Protein AF-A0A9D0VBM2-F1 (afdb_monomer)

Mean predicted aligned error: 10.88 Å

Foldseek 3Di:
DDDPVVVVVVPDCVVVDDDDVFWDKAFQDWDCDPVRDIDTDIDTDRLQQFFWKQKDKDWPADKFWDKQFHTDPHSTDGHHFFKMKIKIWGFDFAQAKIWMKIFMPGSGPPDPDTLDIAEQPLQKFKDQDPDDPTGDDPPPGGRFHFDPDDLVVVPDPCSVVVVVCVVPYTITIDHGDGTMMIMHMWGQHSVGHID

Nearest PDB structures (foldseek):
  1ajk-assembly2_B  TM=1.583E-01  e=3.607E+00  Paenibacillus macerans
  7vxd-assembly1_B  TM=1.407E-01  e=6.953E+00  Severe acute respiratory syndrome coronavirus 2

Structure (mmCIF, N/CA/C/O backbone):
data_AF-A0A9D0VBM2-F1
#
_entry.id   AF-A0A9D0VBM2-F1
#
loop_
_atom_site.group_PDB
_atom_site.id
_atom_site.type_symbol
_atom_site.label_atom_id
_atom_site.label_alt_id
_atom_site.label_comp_id
_atom_site.label_asym_id
_atom_site.label_entity_id
_atom_site.label_seq_id
_atom_site.pdbx_PDB_ins_code
_atom_site.Cartn_x
_atom_site.Cartn_y
_atom_site.Cartn_z
_atom_site.occupancy
_atom_site.B_iso_or_equiv
_atom_site.auth_seq_id
_atom_site.auth_comp_id
_atom_site.auth_asym_id
_atom_site.auth_atom_id
_atom_site.pdbx_PDB_model_num
ATOM 1 N N . MET A 1 1 ? -16.289 45.483 43.499 1.00 46.78 1 MET A N 1
ATOM 2 C CA . MET A 1 1 ? -15.081 45.045 42.776 1.00 46.78 1 MET A CA 1
ATOM 3 C C . MET A 1 1 ? -15.241 43.557 42.561 1.00 46.78 1 MET A C 1
ATOM 5 O O . MET A 1 1 ? -15.240 42.833 43.546 1.00 46.78 1 MET A O 1
ATOM 9 N N . ALA A 1 2 ? -15.568 43.154 41.333 1.00 48.12 2 ALA A N 1
ATOM 10 C CA . ALA A 1 2 ? -15.698 41.746 40.974 1.00 48.12 2 ALA A CA 1
ATOM 11 C C . ALA A 1 2 ? -14.311 41.093 41.048 1.00 48.12 2 ALA A C 1
ATOM 13 O O . ALA A 1 2 ? -13.321 41.713 40.663 1.00 48.12 2 ALA A O 1
ATOM 14 N N . ASP A 1 3 ? -14.252 39.904 41.635 1.00 48.84 3 ASP A N 1
ATOM 15 C CA . ASP A 1 3 ? -13.030 39.138 41.852 1.00 48.84 3 ASP A CA 1
ATOM 16 C C . ASP A 1 3 ? -12.525 38.607 40.500 1.00 48.84 3 ASP A C 1
ATOM 18 O O . ASP A 1 3 ? -13.130 37.707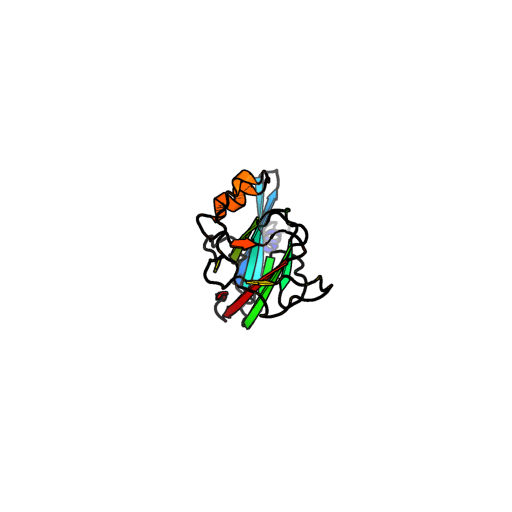 39.922 1.00 48.84 3 ASP A O 1
ATOM 22 N N . GLU A 1 4 ? -11.414 39.152 39.988 1.00 53.16 4 GLU A N 1
ATOM 23 C CA . GLU A 1 4 ? -10.741 38.713 38.746 1.00 53.16 4 GLU A CA 1
ATOM 24 C C . GLU A 1 4 ? -10.406 37.204 38.741 1.00 53.16 4 GLU A C 1
ATOM 26 O O . GLU A 1 4 ? -10.103 36.619 37.699 1.00 53.16 4 GLU A O 1
ATOM 31 N N . ARG A 1 5 ? -10.482 36.529 39.898 1.00 53.00 5 ARG A N 1
ATOM 32 C CA . ARG A 1 5 ? -10.330 35.073 40.010 1.00 53.00 5 ARG A CA 1
ATOM 33 C C . ARG A 1 5 ? -11.543 34.277 39.523 1.00 53.00 5 ARG A C 1
ATOM 35 O O . ARG A 1 5 ? -11.365 33.108 39.171 1.00 53.00 5 ARG A O 1
ATOM 42 N N . GLU A 1 6 ? -12.748 34.850 39.479 1.00 49.94 6 GLU A N 1
ATOM 43 C CA . GLU A 1 6 ? -13.932 34.147 38.958 1.00 49.94 6 GLU A CA 1
ATOM 44 C C . GLU A 1 6 ? -13.909 34.016 37.429 1.00 49.94 6 GLU A C 1
ATOM 46 O O . GLU A 1 6 ? -14.270 32.957 36.907 1.00 49.94 6 GLU A O 1
ATOM 51 N N . ASP A 1 7 ? -13.356 34.999 36.717 1.00 49.66 7 ASP A N 1
ATOM 52 C CA . ASP A 1 7 ? -13.221 34.952 35.254 1.00 49.66 7 ASP A CA 1
ATOM 53 C C . ASP A 1 7 ? -12.220 33.875 34.784 1.00 49.66 7 ASP A C 1
ATOM 55 O O . ASP A 1 7 ? -12.371 33.291 33.708 1.00 49.66 7 ASP A O 1
ATOM 59 N N . LEU A 1 8 ? -11.244 33.503 35.621 1.00 48.12 8 LEU A N 1
ATOM 60 C CA . LEU A 1 8 ? -10.296 32.412 35.339 1.00 48.12 8 LEU A CA 1
ATOM 61 C C . LEU A 1 8 ? -10.862 31.014 35.637 1.00 48.12 8 LEU A C 1
ATOM 63 O O . LEU A 1 8 ? -10.356 30.007 35.129 1.00 48.12 8 LEU A O 1
ATOM 67 N N . ARG A 1 9 ? -11.946 30.918 36.415 1.00 46.09 9 ARG A N 1
ATOM 68 C CA . ARG A 1 9 ? -12.638 29.644 36.691 1.00 46.09 9 ARG A CA 1
ATOM 69 C C . ARG A 1 9 ? -13.342 29.099 35.448 1.00 46.09 9 ARG A C 1
ATOM 71 O O . ARG A 1 9 ? -13.488 27.883 35.285 1.00 46.09 9 ARG A O 1
ATOM 78 N N . LEU A 1 10 ? -13.676 30.007 34.532 1.00 45.69 10 LEU A N 1
ATOM 79 C CA . LEU A 1 10 ? -14.215 29.774 33.202 1.00 45.69 10 LEU A CA 1
ATOM 80 C C . LEU A 1 10 ? -13.182 29.213 32.211 1.00 45.69 10 LEU A C 1
ATOM 82 O O . LEU A 1 10 ? -13.488 29.204 31.028 1.00 45.69 10 LEU A O 1
ATOM 86 N N . ASN A 1 11 ? -12.028 28.684 32.642 1.00 42.53 11 ASN A N 1
ATOM 87 C CA . ASN A 1 11 ? -11.085 27.911 31.811 1.00 42.53 11 ASN A CA 1
ATOM 88 C C . ASN A 1 11 ? -10.510 26.671 32.514 1.00 42.53 11 ASN A C 1
ATOM 90 O O . ASN A 1 11 ? -9.419 26.200 32.205 1.00 42.53 11 ASN A O 1
ATOM 94 N N . THR A 1 12 ? -11.257 26.082 33.446 1.00 45.38 12 THR A N 1
ATOM 95 C CA . THR A 1 12 ? -10.865 24.795 34.026 1.00 45.38 12 THR A CA 1
ATOM 96 C C . THR A 1 12 ? -11.105 23.660 33.020 1.00 45.38 12 THR A C 1
ATOM 98 O O . THR A 1 12 ? -12.239 23.358 32.648 1.00 45.38 12 THR A O 1
ATOM 101 N N . LEU A 1 13 ? -10.019 23.014 32.572 1.00 49.69 13 LEU A N 1
ATOM 102 C CA . LEU A 1 13 ? -10.007 21.900 31.601 1.00 49.69 13 LEU A CA 1
ATOM 103 C C . LEU A 1 13 ? -10.897 20.709 32.005 1.00 49.69 13 LEU A C 1
ATOM 105 O O . LEU A 1 13 ? -11.303 19.923 31.152 1.00 49.69 13 LEU A O 1
ATOM 109 N N . HIS A 1 14 ? -11.264 20.605 33.285 1.00 49.53 14 HIS A N 1
ATOM 110 C CA . HIS A 1 14 ? -12.136 19.556 33.821 1.00 49.53 14 HIS A CA 1
ATOM 111 C C . HIS A 1 14 ? -13.505 19.448 33.132 1.00 49.53 14 HIS A C 1
ATOM 113 O O . HIS A 1 14 ? -14.055 18.352 33.045 1.00 49.53 14 HIS A O 1
ATOM 119 N N . ARG A 1 15 ? -14.056 20.550 32.605 1.00 49.56 15 ARG A N 1
ATOM 120 C CA . ARG A 1 15 ? -15.364 20.552 31.917 1.00 49.56 15 ARG A CA 1
ATOM 121 C C . ARG A 1 15 ? -15.336 19.961 30.503 1.00 49.56 15 ARG A C 1
ATOM 123 O O . ARG A 1 15 ? -16.391 19.720 29.928 1.00 49.56 15 ARG A O 1
ATOM 130 N N . PHE A 1 16 ? -14.147 19.734 29.944 1.00 49.97 16 PHE A N 1
ATOM 131 C CA . PHE A 1 16 ? -13.969 19.083 28.644 1.00 49.97 16 PHE A CA 1
ATOM 132 C C . PHE A 1 16 ? -13.559 17.611 28.783 1.00 49.97 16 PHE A C 1
ATOM 134 O O . PHE A 1 16 ? -13.031 17.026 27.840 1.00 49.97 16 PHE A O 1
ATOM 141 N N . SER A 1 17 ? -13.826 16.986 29.935 1.00 45.44 17 SER A N 1
ATOM 142 C CA . SER A 1 17 ? -13.699 15.537 30.071 1.00 45.44 17 SER A CA 1
ATOM 143 C C . SER A 1 17 ? -14.872 14.844 29.373 1.00 45.44 17 SER A C 1
ATOM 145 O O . SER A 1 17 ? -15.976 14.753 29.913 1.00 45.44 17 SER A O 1
ATOM 147 N N . LYS A 1 18 ? -14.650 14.363 28.147 1.00 52.19 18 LYS A N 1
ATOM 148 C CA . LYS A 1 18 ? -15.553 13.413 27.491 1.00 52.19 18 LYS A CA 1
ATOM 149 C C . LYS A 1 18 ? -15.070 12.002 27.808 1.00 52.19 18 LYS A C 1
ATOM 151 O O . LYS A 1 18 ? -14.075 11.545 27.261 1.00 52.19 18 LYS A O 1
ATOM 156 N N . HIS A 1 19 ? -15.789 11.314 28.689 1.00 45.41 19 HIS A N 1
ATOM 157 C CA . HIS A 1 19 ? -15.592 9.889 28.925 1.00 45.41 19 HIS A CA 1
ATOM 158 C C . HIS A 1 19 ? -16.387 9.102 27.885 1.00 45.41 19 HIS A C 1
ATOM 160 O O . HIS A 1 19 ? -17.612 9.039 27.949 1.00 45.41 19 HIS A O 1
ATOM 166 N N . ALA A 1 20 ? -15.694 8.496 26.930 1.00 52.59 20 ALA A N 1
ATOM 167 C CA . ALA A 1 20 ? -16.280 7.511 26.038 1.00 52.59 20 ALA A CA 1
ATOM 168 C C . ALA A 1 20 ? -15.520 6.200 26.224 1.00 52.59 20 ALA A C 1
ATOM 170 O O . ALA A 1 20 ? -14.333 6.130 25.931 1.00 52.59 20 ALA A O 1
ATOM 171 N N . GLN A 1 21 ? -16.201 5.158 26.711 1.00 55.62 21 GLN A N 1
ATOM 172 C CA . GLN A 1 21 ? -15.587 3.850 26.997 1.00 55.62 21 GLN A CA 1
ATOM 173 C C . GLN A 1 21 ? -14.959 3.181 25.762 1.00 55.62 21 GLN A C 1
ATOM 175 O O . GLN A 1 21 ? -14.194 2.235 25.906 1.00 55.62 21 GLN A O 1
ATOM 180 N N . ARG A 1 22 ? -15.304 3.653 24.557 1.00 66.19 22 ARG A N 1
ATOM 181 C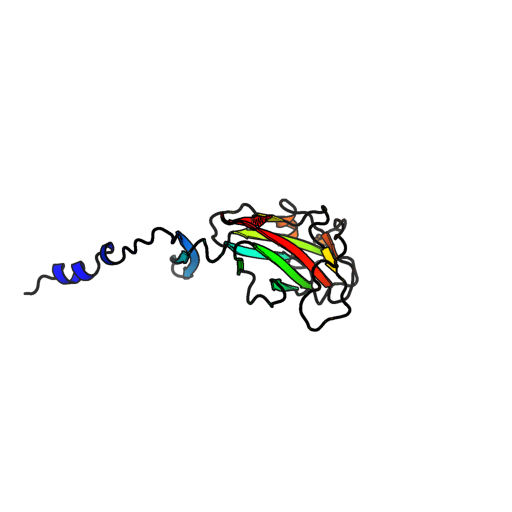 CA . ARG A 1 22 ? -14.899 3.059 23.280 1.00 66.19 22 ARG A CA 1
ATOM 182 C C . ARG A 1 22 ? -14.107 3.993 22.373 1.00 66.19 22 ARG A C 1
ATOM 184 O O . ARG A 1 22 ? -13.568 3.502 21.395 1.00 66.19 22 ARG A O 1
ATOM 191 N N . LEU A 1 23 ? -14.041 5.299 22.652 1.00 66.62 23 LEU A N 1
ATOM 192 C CA . LEU A 1 23 ? -13.301 6.209 21.777 1.00 66.62 23 LEU A CA 1
ATOM 193 C C . LEU A 1 23 ? -11.839 6.276 22.209 1.00 66.62 23 LEU A C 1
ATOM 195 O O . LEU A 1 23 ? -11.546 6.488 23.385 1.00 66.62 23 LEU A O 1
ATOM 199 N N . VAL A 1 24 ? -10.933 6.141 21.248 1.00 69.00 24 VAL A N 1
ATOM 200 C CA . VAL A 1 24 ? -9.494 6.317 21.452 1.00 69.00 24 VAL A CA 1
ATOM 201 C C . VAL A 1 24 ? -9.113 7.711 20.965 1.00 69.00 24 VAL A C 1
ATOM 203 O O . VAL A 1 24 ? -9.527 8.125 19.882 1.00 69.00 24 VAL A O 1
ATOM 206 N N . LEU A 1 25 ? -8.372 8.457 21.785 1.00 74.88 25 LEU A N 1
ATOM 207 C CA . LEU A 1 25 ? -7.794 9.738 21.389 1.00 74.88 25 LEU A CA 1
ATOM 208 C C . LEU A 1 25 ? -6.464 9.476 20.685 1.00 74.88 25 LEU A C 1
ATOM 210 O O . LEU A 1 25 ? -5.560 8.903 21.289 1.00 74.88 25 LEU A O 1
ATOM 214 N N . GLU A 1 26 ? -6.340 9.900 19.433 1.00 70.50 26 GLU A N 1
ATOM 215 C CA . GLU A 1 26 ? -5.130 9.713 18.631 1.00 70.50 26 GLU A CA 1
ATOM 216 C C . GLU A 1 26 ? -4.620 11.044 18.084 1.00 70.50 26 GLU A C 1
ATOM 218 O O . GLU A 1 26 ? -5.401 11.946 17.770 1.00 70.50 26 GLU A O 1
ATOM 223 N N . GLU A 1 27 ? -3.303 11.152 17.927 1.00 69.69 27 GLU A N 1
ATOM 224 C CA . GLU A 1 27 ? -2.699 12.206 17.119 1.00 69.69 27 GLU A CA 1
ATOM 225 C C . GLU A 1 27 ? -3.031 11.973 15.642 1.00 69.69 27 GLU A C 1
ATOM 227 O O . GLU A 1 27 ? -2.719 10.930 15.067 1.00 69.69 27 GLU A O 1
ATOM 232 N N . HIS A 1 28 ? -3.691 12.955 15.039 1.00 71.38 28 HIS A N 1
ATOM 233 C CA . HIS A 1 28 ? -4.114 12.932 13.646 1.00 71.38 28 HIS A CA 1
ATOM 234 C C . HIS A 1 28 ? -3.149 13.696 12.734 1.00 71.38 28 HIS A C 1
ATOM 236 O O . HIS A 1 28 ? -2.914 13.282 11.602 1.00 71.38 28 HIS A O 1
ATOM 242 N N . SER A 1 29 ? -2.612 14.821 13.206 1.00 64.25 29 SER A N 1
ATOM 243 C CA . SER A 1 29 ? -1.687 15.666 12.452 1.00 64.25 29 SER A CA 1
ATOM 244 C C . SER A 1 29 ? -0.932 16.592 13.403 1.00 64.25 29 SER A C 1
ATOM 246 O O . SER A 1 29 ? -1.371 16.822 14.530 1.00 64.25 29 SER A O 1
ATOM 248 N N . HIS A 1 30 ? 0.163 17.171 12.932 1.00 62.47 30 HIS A N 1
ATOM 249 C CA . HIS A 1 30 ? 0.828 18.289 13.582 1.00 62.47 30 HIS A CA 1
ATOM 250 C C . HIS A 1 30 ? 0.992 19.416 12.567 1.00 62.47 30 HIS A C 1
ATOM 252 O O . HIS A 1 30 ? 1.234 19.180 11.383 1.00 62.47 30 HIS A O 1
ATOM 258 N N . CYS A 1 31 ? 0.857 20.656 13.022 1.00 55.84 31 CYS A N 1
ATOM 259 C CA . CYS A 1 31 ? 1.304 21.804 12.251 1.00 55.84 31 CYS A CA 1
ATOM 260 C C . CYS A 1 31 ? 2.520 22.407 12.943 1.00 55.84 31 CYS A C 1
ATOM 262 O O . CYS A 1 31 ? 2.477 22.742 14.128 1.00 55.84 31 CYS A O 1
ATOM 264 N N . GLU A 1 32 ? 3.611 22.547 12.198 1.00 54.81 32 GLU A N 1
ATOM 265 C CA . GLU A 1 32 ? 4.732 23.372 12.616 1.00 54.81 32 GLU A CA 1
ATOM 266 C C . GLU A 1 32 ? 4.499 24.770 12.042 1.00 54.81 32 GLU A C 1
ATOM 268 O O . GLU A 1 32 ? 4.587 25.002 10.835 1.00 54.81 32 GLU A O 1
ATOM 273 N N . VAL A 1 33 ? 4.092 25.706 12.901 1.00 60.12 33 VAL A N 1
ATOM 274 C CA . VAL A 1 33 ? 3.970 27.109 12.503 1.00 60.12 33 VAL A CA 1
ATOM 275 C C . VAL A 1 33 ? 5.385 27.707 12.508 1.00 60.12 33 VAL A C 1
ATOM 277 O O . VAL A 1 33 ? 6.083 27.521 13.507 1.00 60.12 33 VAL A O 1
ATOM 280 N N . PRO A 1 34 ? 5.818 28.469 11.476 1.00 54.50 34 PRO A N 1
ATOM 281 C CA . PRO A 1 34 ? 7.188 29.001 11.343 1.00 54.50 34 PRO A CA 1
ATOM 282 C C . PRO A 1 34 ? 7.725 29.841 12.521 1.00 54.50 34 PRO A C 1
ATOM 284 O O . PRO A 1 34 ? 8.885 30.236 12.516 1.00 54.50 34 PRO A O 1
ATOM 287 N N . ALA A 1 35 ? 6.894 30.127 13.526 1.00 62.22 35 ALA A N 1
ATOM 288 C CA . ALA A 1 35 ? 7.241 30.825 14.760 1.00 62.22 35 ALA A CA 1
ATOM 289 C C . ALA A 1 35 ? 7.576 29.886 15.946 1.00 62.22 35 ALA A C 1
ATOM 291 O O . ALA A 1 35 ? 7.671 30.355 17.077 1.00 62.22 35 ALA A O 1
ATOM 292 N N . GLY A 1 36 ? 7.728 28.573 15.726 1.00 50.78 36 GLY A N 1
ATOM 293 C CA . GLY A 1 36 ? 8.079 27.611 16.783 1.00 50.78 36 GLY A CA 1
ATOM 294 C C . GLY A 1 36 ? 6.913 27.209 17.696 1.00 50.78 36 GLY A C 1
ATOM 295 O O . GLY A 1 36 ? 7.122 26.602 18.743 1.00 50.78 36 GLY A O 1
ATOM 296 N N . CYS A 1 37 ? 5.675 27.525 17.310 1.00 55.41 37 CYS A N 1
ATOM 297 C CA . CYS A 1 37 ? 4.470 27.055 17.988 1.00 55.41 37 CYS A CA 1
ATOM 298 C C . CYS A 1 37 ? 3.934 25.826 17.244 1.00 55.41 37 CYS A C 1
ATOM 300 O O . CYS A 1 37 ? 3.164 25.958 16.293 1.00 55.41 37 CYS A O 1
ATOM 302 N N . GLY A 1 38 ? 4.381 24.636 17.644 1.00 63.56 38 GLY A N 1
ATOM 303 C CA . GLY A 1 38 ? 3.834 23.375 17.146 1.00 63.56 38 GLY A CA 1
ATOM 304 C C . GLY A 1 38 ? 2.481 23.076 17.791 1.00 63.56 38 GLY A C 1
ATOM 305 O O . GLY A 1 38 ? 2.367 23.095 19.017 1.00 63.56 38 GLY A O 1
ATOM 306 N N . GLY A 1 39 ? 1.453 22.820 16.983 1.00 70.06 39 GLY A N 1
ATOM 307 C CA . GLY A 1 39 ? 0.146 22.357 17.450 1.00 70.06 39 GLY A CA 1
ATOM 308 C C . GLY A 1 39 ? -0.076 20.897 17.068 1.00 70.06 39 GLY A C 1
ATOM 309 O O . GLY A 1 39 ? 0.220 20.512 15.939 1.00 70.06 39 GLY A O 1
ATOM 310 N N . VAL A 1 40 ? -0.618 20.093 17.986 1.00 67.75 40 VAL A N 1
ATOM 311 C CA . VAL A 1 40 ? -1.067 18.726 17.692 1.00 67.75 40 VAL A CA 1
ATOM 312 C C . VAL A 1 40 ? -2.577 18.715 17.468 1.00 67.75 40 VAL A C 1
ATOM 314 O O . VAL A 1 40 ? -3.347 19.264 18.259 1.00 67.75 40 VAL A O 1
ATOM 317 N N . VAL A 1 41 ? -3.012 18.093 16.379 1.00 73.88 41 VAL A N 1
ATOM 318 C CA . VAL A 1 41 ? -4.422 17.834 16.097 1.00 73.88 41 VAL A CA 1
ATOM 319 C C . VAL A 1 41 ? -4.746 16.457 16.649 1.00 73.88 41 VAL A C 1
ATOM 321 O O . VAL A 1 41 ? -4.251 15.451 16.148 1.00 73.88 41 VAL A O 1
ATOM 324 N N . LEU A 1 42 ? -5.585 16.411 17.680 1.00 76.38 42 LEU A N 1
ATOM 325 C CA . LEU A 1 42 ? -6.070 15.164 18.264 1.00 76.38 42 LEU A CA 1
ATOM 326 C C . LEU A 1 42 ? -7.457 14.827 17.706 1.00 76.38 42 LEU A C 1
ATOM 328 O O . LEU A 1 42 ? -8.306 15.710 17.559 1.00 76.38 42 LEU A O 1
ATOM 332 N N . ARG A 1 43 ? -7.709 13.547 17.432 1.00 76.69 43 ARG A N 1
ATOM 333 C CA . ARG A 1 43 ? -8.999 13.031 16.959 1.00 76.69 43 ARG A CA 1
ATOM 334 C C . ARG A 1 43 ? -9.478 11.912 17.878 1.00 76.69 43 ARG A C 1
ATOM 336 O O . ARG A 1 43 ? -8.722 10.999 18.188 1.00 76.69 43 ARG A O 1
ATOM 343 N N . TRP A 1 44 ? -10.744 11.966 18.286 1.00 77.31 44 TRP A N 1
ATOM 344 C CA . TRP A 1 44 ? -11.420 10.826 18.909 1.00 77.31 44 TRP A CA 1
ATOM 345 C C . TRP A 1 44 ? -11.895 9.869 17.815 1.00 77.31 44 TRP A C 1
ATOM 347 O O . TRP A 1 44 ? -12.600 10.301 16.902 1.00 77.31 44 TRP A O 1
ATOM 357 N N . ARG A 1 45 ? -11.529 8.589 17.907 1.00 75.00 45 ARG A N 1
ATOM 358 C CA . ARG A 1 45 ? -11.897 7.547 16.938 1.00 75.00 45 ARG A CA 1
ATOM 359 C C . ARG A 1 45 ? -12.668 6.424 17.615 1.00 75.00 45 ARG A C 1
ATOM 361 O O . ARG A 1 45 ? -12.306 6.035 18.721 1.00 75.00 45 ARG A O 1
ATOM 368 N N . ASP A 1 46 ? -13.689 5.888 16.951 1.00 76.94 46 ASP A N 1
ATOM 369 C CA . ASP A 1 46 ? -14.278 4.599 17.321 1.00 76.94 46 ASP A CA 1
ATOM 370 C C . ASP A 1 46 ? -13.477 3.488 16.618 1.00 76.94 46 ASP A C 1
ATOM 372 O O . ASP A 1 46 ? -13.472 3.426 15.392 1.00 76.94 46 ASP A O 1
ATOM 376 N N . PRO A 1 47 ? -12.779 2.599 17.342 1.00 68.50 47 PRO A N 1
ATOM 377 C CA . PRO A 1 47 ? -12.042 1.495 16.734 1.00 68.50 47 PRO A CA 1
ATOM 378 C C . PRO A 1 47 ? -12.918 0.577 15.872 1.00 68.50 47 PRO A C 1
ATOM 380 O O . PRO A 1 47 ? -12.393 -0.096 14.993 1.00 68.50 47 PRO A O 1
ATOM 383 N N . ALA A 1 48 ? -14.236 0.562 16.098 1.00 73.56 48 ALA A N 1
ATOM 384 C CA . ALA A 1 48 ? -15.169 -0.230 15.309 1.00 73.56 48 ALA A CA 1
ATOM 385 C C . ALA A 1 48 ? -15.518 0.395 13.945 1.00 73.56 48 ALA A C 1
ATOM 387 O O . ALA A 1 48 ? -16.057 -0.315 13.099 1.00 73.56 48 ALA A O 1
ATOM 388 N N . THR A 1 49 ? -15.242 1.688 13.711 1.00 77.88 49 THR A N 1
ATOM 389 C CA . THR A 1 49 ? -15.544 2.335 12.415 1.00 77.88 49 THR A CA 1
ATOM 390 C C . THR A 1 49 ? -14.484 2.050 11.365 1.00 77.88 49 THR A C 1
ATOM 392 O O . THR A 1 49 ? -14.805 1.979 10.181 1.00 77.88 49 THR A O 1
ATOM 395 N N . GLY A 1 50 ? -13.247 1.811 11.801 1.00 85.31 50 GLY A N 1
ATOM 396 C CA . GLY A 1 50 ? -12.187 1.329 10.938 1.00 85.31 50 GLY A CA 1
ATOM 397 C C . GLY A 1 50 ? -10.778 1.573 11.461 1.00 85.31 50 GLY A C 1
ATOM 398 O O . GLY A 1 50 ? -10.522 2.272 12.450 1.00 85.31 50 GLY A O 1
ATOM 399 N N . LEU A 1 51 ? -9.846 0.940 10.762 1.00 88.44 51 LEU A N 1
ATOM 400 C CA . LEU A 1 51 ? -8.413 1.051 10.929 1.00 88.44 51 LEU A CA 1
ATOM 401 C C . LEU A 1 51 ? -7.897 2.188 10.035 1.00 88.44 51 LEU A C 1
ATOM 403 O O . LEU A 1 51 ? -7.986 2.073 8.809 1.00 88.44 51 LEU A O 1
ATOM 407 N N . PRO A 1 52 ? -7.366 3.286 10.601 1.00 88.69 52 PRO A N 1
ATOM 408 C CA . PRO A 1 52 ? -6.751 4.339 9.822 1.00 88.69 52 PRO A CA 1
ATOM 409 C C . PRO A 1 52 ? -5.397 3.859 9.325 1.00 88.69 52 PRO A C 1
ATOM 411 O O . PRO A 1 52 ? -4.552 3.393 10.095 1.00 88.69 52 PRO A O 1
ATOM 414 N N . LEU A 1 53 ? -5.179 4.015 8.031 1.00 90.31 53 LEU A N 1
ATOM 415 C CA . LEU A 1 53 ? -3.992 3.549 7.346 1.00 90.31 53 LEU A CA 1
ATOM 416 C C . LEU A 1 53 ? -3.389 4.670 6.514 1.00 90.31 53 LEU A C 1
ATOM 418 O O . LEU A 1 53 ? -4.102 5.437 5.869 1.00 90.31 53 LEU A O 1
ATOM 422 N N . SER A 1 54 ? -2.064 4.703 6.486 1.00 91.75 54 SER A N 1
ATOM 423 C CA . SER A 1 54 ? -1.293 5.465 5.510 1.00 91.75 54 SER A CA 1
ATOM 424 C C . SER A 1 54 ? -0.754 4.494 4.470 1.00 91.75 54 SER A C 1
ATOM 426 O O . SER A 1 54 ? 0.033 3.598 4.793 1.00 91.75 54 SER A O 1
ATOM 428 N N . VAL A 1 55 ? -1.194 4.659 3.226 1.00 93.00 55 VAL A N 1
ATOM 429 C CA . VAL A 1 55 ? -0.817 3.815 2.091 1.00 93.00 55 VAL A CA 1
ATOM 430 C C . VAL A 1 55 ? 0.225 4.535 1.252 1.00 93.00 55 VAL A C 1
ATOM 432 O O . VAL A 1 55 ? -0.051 5.547 0.613 1.00 93.00 55 VAL A O 1
ATOM 435 N N . TYR A 1 56 ? 1.431 3.989 1.212 1.00 92.06 56 TYR A N 1
ATOM 436 C CA . TYR A 1 56 ? 2.503 4.489 0.371 1.00 92.06 56 TYR A CA 1
ATOM 437 C C . TYR A 1 56 ? 2.739 3.513 -0.771 1.00 92.06 56 TYR A C 1
ATOM 439 O O . TYR A 1 56 ? 3.116 2.362 -0.553 1.00 92.06 56 TYR A O 1
ATOM 447 N N . PHE A 1 57 ? 2.534 3.988 -1.991 1.00 92.56 57 PHE A N 1
ATOM 448 C CA . PHE A 1 57 ? 2.797 3.228 -3.200 1.00 92.56 57 PHE A CA 1
ATOM 449 C C . PHE A 1 57 ? 3.769 4.007 -4.069 1.00 92.56 57 PHE A C 1
ATOM 451 O O . PHE A 1 57 ? 3.452 5.107 -4.525 1.00 92.56 57 PHE A O 1
ATOM 458 N N . ALA A 1 58 ? 4.958 3.451 -4.276 1.00 90.06 58 ALA A N 1
ATOM 459 C CA . ALA A 1 58 ? 5.917 4.040 -5.188 1.00 90.06 58 ALA A CA 1
ATOM 460 C C . ALA A 1 58 ? 5.909 3.322 -6.521 1.00 90.06 58 ALA A C 1
ATOM 462 O O . ALA A 1 58 ? 5.905 2.096 -6.613 1.00 90.06 58 ALA A O 1
ATOM 463 N N . THR A 1 59 ? 5.962 4.148 -7.549 1.00 89.19 59 THR A N 1
ATOM 464 C CA . THR A 1 59 ? 6.126 3.790 -8.945 1.00 89.19 59 THR A CA 1
ATOM 465 C C . THR A 1 59 ? 6.808 4.970 -9.635 1.00 89.19 59 THR A C 1
ATOM 467 O O . THR A 1 59 ? 6.871 6.077 -9.087 1.00 89.19 59 THR A O 1
ATOM 470 N N . LEU A 1 60 ? 7.317 4.746 -10.837 1.00 85.25 60 LEU A N 1
ATOM 471 C CA . LEU A 1 60 ? 7.850 5.803 -11.698 1.00 85.25 60 LEU A CA 1
ATOM 472 C C . LEU A 1 60 ? 6.753 6.571 -12.437 1.00 85.25 60 LEU A C 1
ATOM 474 O O . LEU A 1 60 ? 6.997 7.651 -12.966 1.00 85.25 60 LEU A O 1
ATOM 478 N N . GLY A 1 61 ? 5.546 6.007 -12.486 1.00 83.31 61 GLY A N 1
ATOM 479 C CA . GLY A 1 61 ? 4.394 6.636 -13.113 1.00 83.31 61 GLY A CA 1
ATOM 480 C C . GLY A 1 61 ? 3.584 7.519 -12.174 1.00 83.31 61 GLY A C 1
ATOM 481 O O . GLY A 1 61 ? 3.889 7.698 -10.991 1.00 83.31 61 GLY A O 1
ATOM 482 N N . GLU A 1 62 ? 2.506 8.066 -12.718 1.00 87.06 62 GLU A N 1
ATOM 483 C CA . GLU A 1 62 ? 1.383 8.549 -11.917 1.00 87.06 62 GLU A CA 1
ATOM 484 C C . GLU A 1 62 ? 0.544 7.342 -11.490 1.00 87.06 62 GLU A C 1
ATOM 486 O O . GLU A 1 62 ? 0.331 6.428 -12.292 1.00 87.06 62 GLU A O 1
ATOM 491 N N . ALA A 1 63 ? 0.117 7.331 -10.225 1.00 90.50 63 ALA A N 1
ATOM 492 C CA . ALA A 1 63 ? -0.701 6.269 -9.663 1.00 90.50 63 ALA A CA 1
ATOM 493 C C . ALA A 1 63 ? -1.919 6.827 -8.928 1.00 90.50 63 ALA A C 1
ATOM 495 O O . ALA A 1 63 ? -1.797 7.764 -8.140 1.00 90.50 63 ALA A O 1
ATOM 496 N N . GLU A 1 64 ? -3.070 6.198 -9.142 1.00 93.44 64 GLU A N 1
ATOM 497 C CA . GLU A 1 64 ? -4.296 6.442 -8.383 1.00 93.44 64 GLU A CA 1
ATOM 498 C C . GLU A 1 64 ? -4.578 5.266 -7.454 1.00 93.44 64 GLU A C 1
ATOM 500 O O . GLU A 1 64 ? -4.555 4.117 -7.897 1.00 93.44 64 GLU A O 1
ATOM 505 N N . LEU A 1 65 ? -4.888 5.547 -6.187 1.00 94.31 65 LEU A N 1
ATOM 506 C CA . LEU A 1 65 ? -5.341 4.540 -5.231 1.00 94.31 65 LEU A CA 1
ATOM 507 C C . LEU A 1 65 ? -6.858 4.364 -5.330 1.00 94.31 65 LEU A C 1
ATOM 509 O O . LEU A 1 65 ? -7.614 5.327 -5.265 1.00 94.31 65 LEU A O 1
ATOM 513 N N . TRP A 1 66 ? -7.289 3.115 -5.415 1.00 94.19 66 TRP A N 1
ATOM 514 C CA . TRP A 1 66 ? -8.672 2.672 -5.393 1.00 94.19 66 TRP A CA 1
ATOM 515 C C . TRP A 1 66 ? -8.862 1.658 -4.260 1.00 94.19 66 TRP A C 1
ATOM 517 O O . TRP A 1 66 ? -7.992 0.820 -4.015 1.00 94.19 66 TRP A O 1
ATOM 527 N N . ILE A 1 67 ? -10.000 1.726 -3.576 1.00 93.44 67 ILE A N 1
ATOM 528 C CA . ILE A 1 67 ? -10.381 0.836 -2.474 1.00 93.44 67 ILE A CA 1
ATOM 529 C C . ILE A 1 67 ? -11.750 0.271 -2.800 1.00 93.44 67 ILE A C 1
ATOM 531 O O . ILE A 1 67 ? -12.686 1.034 -3.026 1.00 93.44 67 ILE A O 1
ATOM 535 N N . ASP A 1 68 ? -11.857 -1.053 -2.873 1.00 92.44 68 ASP A N 1
ATOM 536 C CA . ASP A 1 68 ? -13.121 -1.756 -3.148 1.00 92.44 68 ASP A CA 1
ATOM 537 C C . ASP A 1 68 ? -13.860 -1.214 -4.385 1.00 92.44 68 ASP A C 1
ATOM 539 O O . ASP A 1 68 ? -15.085 -1.171 -4.470 1.00 92.44 68 ASP A O 1
ATOM 543 N N . GLY A 1 69 ? -13.072 -0.769 -5.363 1.00 90.12 69 GLY A N 1
ATOM 544 C CA . GLY A 1 69 ? -13.542 -0.197 -6.615 1.00 90.12 69 GLY A CA 1
ATOM 545 C C . GLY A 1 69 ? -14.002 1.253 -6.579 1.00 90.12 69 GLY A C 1
ATOM 546 O O . GLY A 1 69 ? -14.551 1.727 -7.572 1.00 90.12 69 GLY A O 1
ATOM 547 N N . GLN A 1 70 ? -13.702 1.988 -5.512 1.00 91.62 70 GLN A N 1
ATOM 548 C CA . GLN A 1 70 ? -13.884 3.435 -5.436 1.00 91.62 70 GLN A CA 1
ATOM 549 C C . GLN A 1 70 ? -12.542 4.163 -5.401 1.00 91.62 70 GLN A C 1
ATOM 551 O O . GLN A 1 70 ? -11.608 3.717 -4.738 1.00 91.62 70 GLN A O 1
ATOM 556 N N . LEU A 1 71 ? -12.442 5.291 -6.106 1.00 92.69 71 LEU A N 1
ATOM 557 C CA . LEU A 1 71 ? -11.252 6.138 -6.076 1.00 92.69 71 LEU A CA 1
ATOM 558 C C . LEU A 1 71 ? -11.072 6.705 -4.664 1.00 92.69 71 LEU A C 1
ATOM 560 O O . LEU A 1 71 ? -11.969 7.366 -4.134 1.00 92.69 71 LEU A O 1
ATOM 564 N N . ALA A 1 72 ? -9.912 6.461 -4.063 1.00 93.12 72 ALA A N 1
ATOM 565 C CA . ALA A 1 72 ? -9.594 7.003 -2.756 1.00 93.12 72 ALA A CA 1
ATOM 566 C C . ALA A 1 72 ? -9.286 8.505 -2.883 1.00 93.12 72 ALA A C 1
ATOM 568 O O . ALA A 1 72 ? -8.492 8.900 -3.740 1.00 93.12 72 ALA A O 1
ATOM 569 N N . PRO A 1 73 ? -9.857 9.361 -2.019 1.00 89.12 73 PRO A N 1
ATOM 570 C CA . PRO A 1 73 ? -9.600 10.799 -2.064 1.00 89.12 73 PRO A CA 1
ATOM 571 C C . PRO A 1 73 ? -8.177 11.156 -1.610 1.00 89.12 73 PRO A C 1
ATOM 573 O O . PRO A 1 73 ? -7.707 12.263 -1.864 1.00 89.12 73 PRO A O 1
ATOM 576 N N . SER A 1 74 ? -7.499 10.246 -0.902 1.00 92.00 74 SER A N 1
ATOM 577 C CA . SER A 1 74 ? -6.123 10.418 -0.441 1.00 92.00 74 SER A CA 1
ATOM 578 C C . SER A 1 74 ? -5.460 9.070 -0.127 1.00 92.00 74 SER A C 1
ATOM 580 O O . SER A 1 74 ? -6.117 8.029 -0.133 1.00 92.00 74 SER A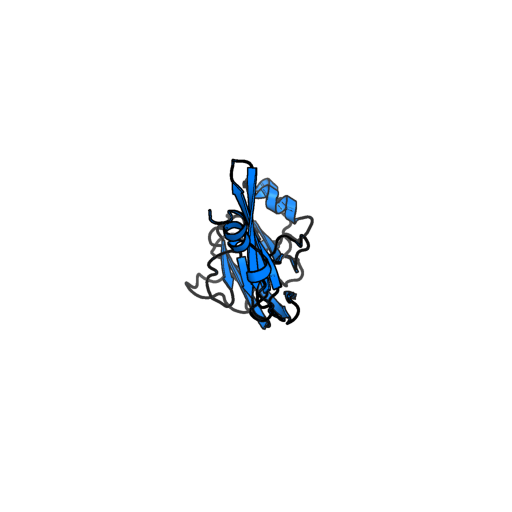 O 1
ATOM 582 N N . SER A 1 75 ? -4.162 9.093 0.186 1.00 90.19 75 SER A N 1
ATOM 583 C CA . SER A 1 75 ? -3.409 7.942 0.705 1.00 90.19 75 SER A CA 1
ATOM 584 C C . SER A 1 75 ? -3.644 7.657 2.194 1.00 90.19 75 SER A C 1
ATOM 586 O O . SER A 1 75 ? -3.207 6.617 2.687 1.00 90.19 75 SER A O 1
ATOM 588 N N . GLN A 1 76 ? -4.318 8.562 2.910 1.00 91.06 76 GLN A N 1
ATOM 589 C CA . GLN A 1 76 ? -4.821 8.327 4.259 1.00 91.06 76 GLN A CA 1
ATOM 590 C C . GLN A 1 76 ? -6.251 7.803 4.162 1.00 91.06 76 GLN A C 1
ATOM 592 O O . GLN A 1 76 ? -7.148 8.486 3.662 1.00 91.06 76 GLN A O 1
ATOM 597 N N . ILE A 1 77 ? -6.448 6.566 4.599 1.00 91.69 77 ILE A N 1
ATOM 598 C CA . ILE A 1 77 ? -7.686 5.817 4.378 1.00 91.69 77 ILE A CA 1
ATOM 599 C C . ILE A 1 77 ? -8.158 5.219 5.698 1.00 91.69 77 ILE A C 1
ATOM 601 O O . ILE A 1 77 ? -7.369 5.052 6.624 1.00 91.69 77 ILE A O 1
ATOM 605 N N . GLU A 1 78 ? -9.437 4.880 5.788 1.00 91.06 78 GLU A N 1
ATOM 606 C CA . GLU A 1 78 ? -10.000 4.162 6.929 1.00 91.06 78 GLU A CA 1
ATOM 607 C C . GLU A 1 78 ? -10.684 2.905 6.395 1.00 91.06 78 GLU A C 1
ATOM 609 O O . GLU A 1 78 ? -11.576 2.999 5.552 1.00 91.06 78 GLU A O 1
ATOM 614 N N . LEU A 1 79 ? -10.215 1.732 6.827 1.00 92.44 79 LEU A N 1
ATOM 615 C CA . LEU A 1 79 ? -10.774 0.446 6.414 1.00 92.44 79 LEU A CA 1
ATOM 616 C C . LEU A 1 79 ? -11.561 -0.172 7.562 1.00 92.44 79 LEU A C 1
ATOM 618 O O . LEU A 1 79 ? -11.017 -0.369 8.647 1.00 92.44 79 LEU A O 1
ATOM 622 N N . ALA A 1 80 ? -12.828 -0.495 7.325 1.00 92.69 80 ALA A N 1
ATOM 623 C CA . ALA A 1 80 ? -13.630 -1.234 8.293 1.00 92.69 80 ALA A CA 1
ATOM 624 C C . ALA A 1 80 ? -13.043 -2.644 8.531 1.00 92.69 80 ALA A C 1
ATOM 626 O O . ALA A 1 80 ? -12.256 -3.133 7.725 1.00 92.69 80 ALA A O 1
ATOM 627 N N . PRO A 1 81 ? -13.411 -3.340 9.618 1.00 91.56 81 PRO A N 1
ATOM 628 C CA . PRO A 1 81 ? -13.122 -4.766 9.732 1.00 91.56 81 PRO A CA 1
ATOM 629 C C . PRO A 1 81 ? -13.764 -5.540 8.570 1.00 91.56 81 PRO A C 1
ATOM 631 O O . PRO A 1 81 ? -14.956 -5.382 8.298 1.00 91.56 81 PRO A O 1
ATOM 634 N N . GLY A 1 82 ? -12.994 -6.392 7.894 1.00 93.75 82 GLY A N 1
ATOM 635 C CA . GLY A 1 82 ? -13.470 -7.119 6.718 1.00 93.75 82 GLY A CA 1
ATOM 636 C C . GLY A 1 82 ? -12.430 -7.291 5.617 1.00 93.75 82 GLY A C 1
ATOM 637 O O . GLY A 1 82 ? -11.255 -6.966 5.777 1.00 93.75 82 GLY A O 1
ATOM 638 N N . ALA A 1 83 ? -12.870 -7.874 4.502 1.00 94.44 83 ALA A N 1
ATOM 639 C CA . ALA A 1 83 ? -12.046 -8.060 3.314 1.00 94.44 83 ALA A CA 1
ATOM 640 C C . ALA A 1 83 ? -12.114 -6.819 2.422 1.00 94.44 83 ALA A C 1
ATOM 642 O O . ALA A 1 83 ? -13.205 -6.358 2.093 1.00 94.44 83 ALA A O 1
ATOM 643 N N . HIS A 1 84 ? -10.948 -6.344 1.996 1.00 93.81 84 HIS A N 1
ATOM 644 C CA . HIS A 1 84 ? -10.793 -5.178 1.141 1.00 93.81 84 HIS A CA 1
ATOM 645 C C . HIS A 1 84 ? -9.827 -5.464 -0.007 1.00 93.81 84 HIS A C 1
ATOM 647 O O . HIS A 1 84 ? -8.952 -6.332 0.075 1.00 93.81 84 HIS A O 1
ATOM 653 N N . THR A 1 85 ? -9.962 -4.702 -1.085 1.00 93.25 85 THR A N 1
ATOM 654 C CA . THR A 1 85 ? -9.014 -4.690 -2.198 1.00 93.25 85 THR A CA 1
ATOM 655 C C . THR A 1 85 ? -8.431 -3.298 -2.355 1.00 93.25 85 THR A C 1
ATOM 657 O O . THR A 1 85 ? -9.141 -2.356 -2.702 1.00 93.25 85 THR A O 1
ATOM 660 N N . LEU A 1 86 ? -7.119 -3.191 -2.149 1.00 94.62 86 LEU A N 1
ATOM 661 C CA . LEU A 1 86 ? -6.341 -2.031 -2.560 1.00 94.62 86 LEU A CA 1
ATOM 662 C C . LEU A 1 86 ? -5.939 -2.221 -4.021 1.00 94.62 86 LEU A C 1
ATOM 664 O O . LEU A 1 86 ? -5.392 -3.263 -4.391 1.00 94.62 86 LEU A O 1
ATOM 668 N N . ALA A 1 87 ? -6.193 -1.216 -4.843 1.00 93.69 87 ALA A N 1
ATOM 669 C CA . ALA A 1 87 ? -5.861 -1.226 -6.254 1.00 93.69 87 ALA A CA 1
ATOM 670 C C . ALA A 1 87 ? -5.154 0.072 -6.637 1.00 93.69 87 ALA A C 1
ATOM 672 O O . ALA A 1 87 ? -5.571 1.155 -6.245 1.00 93.69 87 ALA A O 1
ATOM 673 N N . PHE A 1 88 ? -4.089 -0.033 -7.422 1.00 93.38 88 PHE A N 1
ATOM 674 C CA . PHE A 1 88 ? -3.325 1.105 -7.912 1.00 93.38 88 PHE A CA 1
ATOM 675 C C . PHE A 1 88 ? -3.379 1.115 -9.432 1.00 93.38 88 PHE A C 1
ATOM 677 O O . PHE A 1 88 ? -2.894 0.169 -10.054 1.00 93.38 88 PHE A O 1
ATOM 684 N N . ARG A 1 89 ? -3.961 2.159 -10.030 1.00 92.12 89 ARG A N 1
ATOM 685 C CA . ARG A 1 89 ? -3.909 2.365 -11.485 1.00 92.12 89 ARG A CA 1
ATOM 686 C C . ARG A 1 89 ? -2.668 3.167 -11.818 1.00 92.12 89 ARG A C 1
ATOM 688 O O . ARG A 1 89 ? -2.573 4.308 -11.387 1.00 92.12 89 ARG A O 1
ATOM 695 N N . VAL A 1 90 ? -1.733 2.587 -12.559 1.00 90.25 90 VAL A N 1
ATOM 696 C CA . VAL A 1 90 ? -0.475 3.233 -12.944 1.00 90.25 90 VAL A CA 1
ATOM 697 C C . VAL A 1 90 ? -0.525 3.590 -14.421 1.00 90.25 90 VAL A C 1
ATOM 699 O O . VAL A 1 90 ? -0.375 2.700 -15.246 1.00 90.25 90 VAL A O 1
ATOM 702 N N . ASP A 1 91 ? -0.743 4.862 -14.763 1.00 82.81 91 ASP A N 1
ATOM 703 C CA . ASP A 1 91 ? -1.109 5.270 -16.134 1.00 82.81 91 ASP A CA 1
ATOM 704 C C . ASP A 1 91 ? 0.077 5.485 -17.083 1.00 82.81 91 ASP A C 1
ATOM 706 O O . ASP A 1 91 ? -0.051 5.342 -18.301 1.00 82.81 91 ASP A O 1
ATOM 710 N N . ARG A 1 92 ? 1.236 5.870 -16.545 1.00 76.25 92 ARG A N 1
ATOM 711 C CA . ARG A 1 92 ? 2.410 6.264 -17.337 1.00 76.25 92 ARG A CA 1
ATOM 712 C C . ARG A 1 92 ? 3.642 5.511 -16.874 1.00 76.25 92 ARG A C 1
ATOM 714 O O . ARG A 1 92 ? 4.380 5.996 -16.025 1.00 76.25 92 ARG A O 1
ATOM 721 N N . LEU A 1 93 ? 3.857 4.327 -17.433 1.00 78.75 93 LEU A N 1
ATOM 722 C CA . LEU A 1 93 ? 5.090 3.575 -17.224 1.00 78.75 93 LEU A CA 1
ATOM 723 C C . LEU A 1 93 ? 6.112 3.872 -18.334 1.00 78.75 93 LEU A C 1
ATOM 725 O O . LEU A 1 93 ? 5.714 4.052 -19.488 1.00 78.75 93 LEU A O 1
ATOM 729 N N . PRO A 1 94 ? 7.416 3.903 -18.009 1.00 80.81 94 PRO A N 1
ATOM 730 C CA . PRO A 1 94 ? 8.486 3.908 -19.000 1.00 80.81 94 PRO A CA 1
ATOM 731 C C . PRO A 1 94 ? 8.397 2.753 -20.012 1.00 80.81 94 PRO A C 1
ATOM 733 O O . PRO A 1 94 ? 7.749 1.730 -19.782 1.00 80.81 94 PRO A O 1
ATOM 736 N N . ASP A 1 95 ? 9.144 2.883 -21.112 1.00 83.69 95 ASP A N 1
ATOM 737 C CA . ASP A 1 95 ? 9.322 1.835 -22.133 1.00 83.69 95 ASP A CA 1
ATOM 73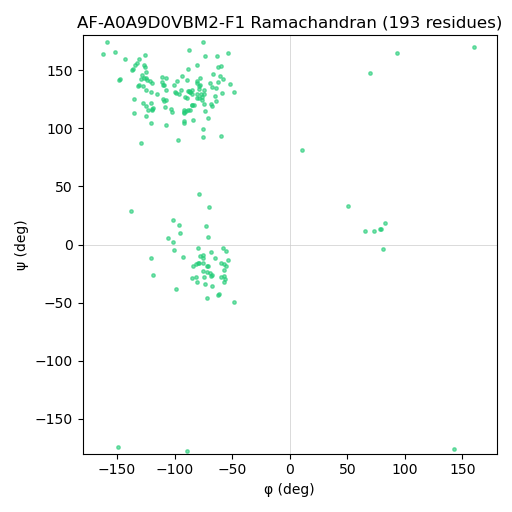8 C C . ASP A 1 95 ? 10.183 0.643 -21.659 1.00 83.69 95 ASP A C 1
ATOM 740 O O . ASP A 1 95 ? 10.497 -0.257 -22.438 1.00 83.69 95 ASP A O 1
ATOM 744 N N . GLN A 1 96 ? 10.549 0.616 -20.378 1.00 83.00 96 GLN A N 1
ATOM 745 C CA . GLN A 1 96 ? 11.339 -0.427 -19.732 1.00 83.00 96 GLN A CA 1
ATOM 746 C C . GLN A 1 96 ? 10.615 -0.962 -18.484 1.00 83.00 96 GLN A C 1
ATOM 748 O O . GLN A 1 96 ? 9.823 -0.226 -17.879 1.00 83.00 96 GLN A O 1
ATOM 753 N N . PRO A 1 97 ? 10.884 -2.216 -18.071 1.00 87.50 97 PRO A N 1
ATOM 754 C CA . PRO A 1 97 ? 10.377 -2.744 -16.810 1.00 87.50 97 PRO A CA 1
ATOM 755 C C . PRO A 1 97 ? 10.707 -1.805 -15.650 1.00 87.50 97 PRO A C 1
ATOM 757 O O . PRO A 1 97 ? 11.793 -1.221 -15.591 1.00 87.50 97 PRO A O 1
ATOM 760 N N . SER A 1 98 ? 9.741 -1.620 -14.757 1.00 88.31 98 SER A N 1
ATOM 761 C CA . SER A 1 98 ? 9.807 -0.584 -13.725 1.00 88.31 98 SER A CA 1
ATOM 762 C C . SER A 1 98 ? 9.544 -1.167 -12.338 1.00 88.31 98 SER A C 1
ATOM 764 O O . SER A 1 98 ? 8.736 -2.087 -12.218 1.00 88.31 98 SER A O 1
ATOM 766 N N . PRO A 1 99 ? 10.195 -0.652 -11.280 1.00 91.44 99 PRO A N 1
ATOM 767 C CA . PRO A 1 99 ? 9.926 -1.095 -9.925 1.00 91.44 99 PRO A CA 1
ATOM 768 C C . PRO A 1 99 ? 8.632 -0.477 -9.391 1.00 91.44 99 PRO A C 1
ATOM 770 O O . PRO A 1 99 ? 8.350 0.709 -9.594 1.00 91.44 99 PRO A O 1
ATOM 773 N N . VAL A 1 100 ? 7.897 -1.269 -8.619 1.00 92.38 100 VAL A N 1
ATOM 774 C CA . VAL A 1 100 ? 6.861 -0.802 -7.701 1.00 92.38 100 VAL A CA 1
ATOM 775 C C . VAL A 1 100 ? 7.118 -1.326 -6.297 1.00 92.38 100 VAL A C 1
ATOM 777 O O . VAL A 1 100 ? 7.722 -2.383 -6.108 1.00 92.38 100 VAL A O 1
ATOM 780 N N . ALA A 1 101 ? 6.641 -0.584 -5.305 1.00 93.50 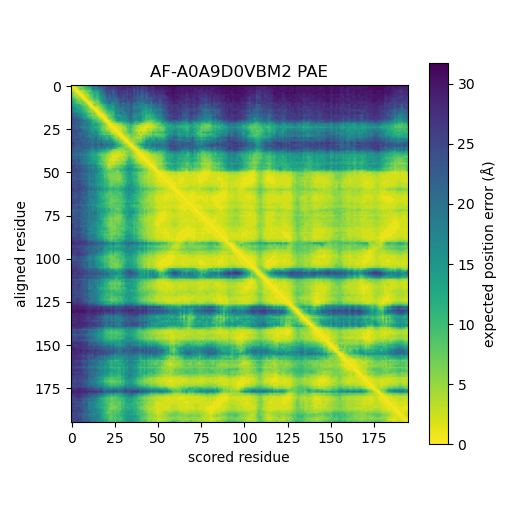101 ALA A N 1
ATOM 781 C CA . ALA A 1 101 ? 6.682 -1.000 -3.912 1.00 93.50 101 ALA A CA 1
ATOM 782 C C . ALA A 1 101 ? 5.473 -0.455 -3.153 1.00 93.50 101 ALA A C 1
ATOM 784 O O . ALA A 1 101 ? 5.030 0.671 -3.388 1.00 93.50 101 ALA A O 1
ATOM 785 N N . LEU A 1 102 ? 4.952 -1.271 -2.239 1.00 94.69 102 LEU A N 1
ATOM 786 C CA . LEU A 1 102 ? 3.799 -0.956 -1.403 1.00 94.69 102 LEU A CA 1
ATOM 787 C C . LEU A 1 102 ? 4.210 -1.032 0.061 1.00 94.69 102 LEU A C 1
ATOM 789 O O . LEU A 1 102 ? 4.779 -2.030 0.496 1.00 94.69 102 LEU A O 1
ATOM 793 N N . VAL A 1 103 ? 3.860 -0.008 0.827 1.00 93.25 103 VAL A N 1
ATOM 794 C CA . VAL A 1 103 ? 3.984 0.007 2.281 1.00 93.25 103 VAL A CA 1
ATOM 795 C C . VAL A 1 103 ? 2.702 0.571 2.868 1.00 93.25 103 VAL A C 1
ATOM 797 O O . VAL A 1 103 ? 2.289 1.677 2.533 1.00 93.25 103 VAL A O 1
ATOM 800 N N . VAL A 1 104 ? 2.083 -0.175 3.772 1.00 93.06 104 VAL A N 1
ATOM 801 C CA . VAL A 1 104 ? 0.901 0.253 4.519 1.00 93.06 104 VAL A CA 1
ATOM 802 C C . VAL A 1 104 ? 1.273 0.332 5.989 1.00 93.06 104 VAL A C 1
ATOM 804 O O . VAL A 1 104 ? 1.852 -0.601 6.549 1.00 93.06 104 VAL A O 1
ATOM 807 N N . ARG A 1 105 ? 0.958 1.462 6.614 1.00 91.06 105 ARG A N 1
ATOM 808 C CA . ARG A 1 105 ? 1.238 1.742 8.027 1.00 91.06 105 ARG A CA 1
ATOM 809 C C . ARG A 1 105 ? -0.035 2.148 8.740 1.00 91.06 105 ARG A C 1
ATOM 811 O O . ARG A 1 105 ? -0.996 2.557 8.094 1.00 91.06 105 ARG A O 1
ATOM 818 N N . HIS A 1 106 ? -0.008 2.098 10.064 1.00 87.12 106 HIS A N 1
ATOM 819 C CA . HIS A 1 106 ? -1.039 2.751 10.855 1.00 87.12 106 HIS A CA 1
ATOM 820 C C . HIS A 1 106 ? -1.005 4.270 10.601 1.00 87.12 106 HIS A C 1
ATOM 822 O O . HIS A 1 106 ? 0.071 4.855 10.472 1.00 87.12 106 HIS A O 1
ATOM 828 N N . GLY A 1 107 ? -2.175 4.902 10.494 1.00 74.50 107 GLY A N 1
ATOM 829 C CA . GLY A 1 107 ? -2.295 6.328 10.166 1.00 74.50 107 GLY A CA 1
ATOM 830 C C . GLY A 1 107 ? -1.788 7.265 11.268 1.00 74.50 107 GLY A C 1
ATOM 831 O O . GLY A 1 107 ? -1.330 8.365 10.975 1.00 74.50 107 GLY A O 1
ATOM 832 N N . ALA A 1 108 ? -1.823 6.822 12.529 1.00 65.75 108 ALA A N 1
ATOM 833 C CA . ALA A 1 108 ? -1.236 7.561 13.645 1.00 65.75 108 ALA A CA 1
ATOM 834 C C . ALA A 1 108 ? 0.290 7.358 13.673 1.00 65.75 108 ALA A C 1
ATOM 836 O O . ALA A 1 108 ? 0.764 6.222 13.725 1.00 65.75 108 ALA A O 1
ATOM 837 N N . ALA A 1 109 ? 1.043 8.462 13.679 1.00 54.41 109 ALA A N 1
ATOM 838 C CA . ALA A 1 109 ? 2.502 8.541 13.525 1.00 54.41 109 ALA A CA 1
ATOM 839 C C . ALA A 1 109 ? 3.347 7.753 14.556 1.00 54.41 109 ALA A C 1
ATOM 841 O O . ALA A 1 109 ? 4.570 7.716 14.449 1.00 54.41 109 ALA A O 1
ATOM 842 N N . ALA A 1 110 ? 2.723 7.106 15.543 1.00 52.12 110 ALA A N 1
ATOM 843 C CA . ALA A 1 110 ? 3.402 6.432 16.646 1.00 52.12 110 ALA A CA 1
ATOM 844 C C . ALA A 1 110 ? 4.051 5.083 16.275 1.00 52.12 110 ALA A C 1
ATOM 846 O O . ALA A 1 110 ? 4.890 4.587 17.027 1.00 52.12 110 ALA A O 1
ATOM 847 N N . HIS A 1 111 ? 3.696 4.477 15.136 1.00 57.91 111 HIS A N 1
ATOM 848 C CA . HIS A 1 111 ? 4.206 3.157 14.756 1.00 57.91 111 HIS A CA 1
ATOM 849 C C 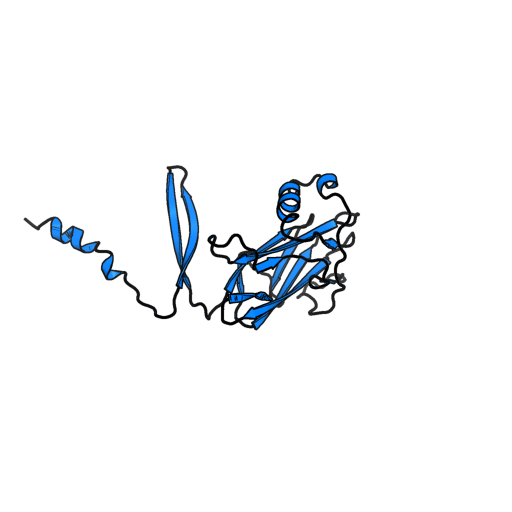. HIS A 1 111 ? 4.961 3.201 13.422 1.00 57.91 111 HIS A C 1
ATOM 851 O O . HIS A 1 111 ? 4.364 3.247 12.349 1.00 57.91 111 HIS A O 1
ATOM 857 N N . ASP A 1 112 ? 6.298 3.139 13.489 1.00 69.69 112 ASP A N 1
ATOM 858 C CA . ASP A 1 112 ? 7.161 3.029 12.298 1.00 69.69 112 ASP A CA 1
ATOM 859 C C . ASP A 1 112 ? 7.141 1.612 11.684 1.00 69.69 112 ASP A C 1
ATOM 861 O O . ASP A 1 112 ? 7.650 1.379 10.584 1.00 69.69 112 ASP A O 1
ATOM 865 N N . THR A 1 113 ? 6.524 0.651 12.378 1.00 83.56 113 THR A N 1
ATOM 866 C CA . THR A 1 113 ? 6.380 -0.721 11.896 1.00 83.56 113 THR A CA 1
ATOM 867 C C . THR A 1 113 ? 5.308 -0.790 10.806 1.00 83.56 113 THR A C 1
ATOM 869 O O . THR A 1 113 ? 4.149 -0.450 11.062 1.00 83.56 113 THR A O 1
ATOM 872 N N . PRO A 1 114 ? 5.653 -1.238 9.586 1.00 88.50 114 PRO A N 1
ATOM 873 C CA . PRO A 1 114 ? 4.663 -1.425 8.542 1.00 88.50 114 PRO A CA 1
ATOM 874 C C . PRO A 1 114 ? 3.737 -2.592 8.888 1.00 88.50 114 PRO A C 1
ATOM 876 O O . PRO A 1 114 ? 4.178 -3.640 9.355 1.00 88.50 114 PRO A O 1
ATOM 879 N N . LEU A 1 115 ? 2.448 -2.398 8.625 1.00 90.44 115 LEU A N 1
ATOM 880 C CA . LEU A 1 115 ? 1.418 -3.420 8.774 1.00 90.44 115 LEU A CA 1
ATOM 881 C C . LEU A 1 115 ? 1.407 -4.368 7.569 1.00 90.44 115 LEU A C 1
ATOM 883 O O . LEU A 1 115 ? 1.129 -5.555 7.704 1.00 90.44 115 LEU A O 1
ATOM 887 N N . LEU A 1 116 ? 1.736 -3.844 6.387 1.00 93.06 116 LEU A N 1
ATOM 888 C CA . LEU A 1 116 ? 1.832 -4.612 5.153 1.00 93.06 116 LEU A CA 1
ATOM 889 C C . LEU A 1 116 ? 2.905 -4.013 4.247 1.00 93.06 116 LEU A C 1
ATOM 891 O O . LEU A 1 116 ? 3.048 -2.794 4.153 1.00 93.06 116 LEU A O 1
ATOM 895 N N . VAL A 1 117 ? 3.657 -4.883 3.578 1.00 94.62 117 VAL A N 1
ATOM 896 C CA . VAL A 1 117 ? 4.714 -4.510 2.632 1.00 94.62 117 VAL A CA 1
ATOM 897 C C . VAL A 1 117 ? 4.613 -5.350 1.364 1.00 94.62 117 VAL A C 1
ATOM 899 O O . VAL A 1 117 ? 4.097 -6.468 1.406 1.00 94.62 117 VAL A O 1
ATOM 902 N N . SER A 1 118 ? 5.109 -4.835 0.239 1.00 94.25 118 SER A N 1
ATOM 903 C CA . SER A 1 118 ? 5.288 -5.636 -0.972 1.00 94.25 118 SER A CA 1
ATOM 904 C C . SER A 1 118 ? 6.320 -6.740 -0.743 1.00 94.25 118 SER A C 1
ATOM 906 O O . SER A 1 118 ? 7.389 -6.510 -0.170 1.00 94.25 118 SER A O 1
ATOM 908 N N . ARG A 1 119 ? 5.979 -7.947 -1.199 1.00 94.50 119 ARG A N 1
ATOM 909 C CA . ARG A 1 119 ? 6.820 -9.143 -1.162 1.00 94.50 119 ARG A CA 1
ATOM 910 C C . ARG A 1 119 ? 6.719 -9.885 -2.486 1.00 94.50 119 ARG A C 1
ATOM 912 O O . ARG A 1 119 ? 5.669 -9.861 -3.128 1.00 94.50 119 ARG A O 1
ATOM 919 N N . ALA A 1 120 ? 7.784 -10.577 -2.876 1.00 92.44 120 ALA A N 1
ATOM 920 C CA . ALA A 1 120 ? 7.786 -11.473 -4.032 1.00 92.44 120 ALA A CA 1
ATOM 921 C C . ALA A 1 120 ? 7.135 -12.838 -3.714 1.00 92.44 120 ALA A C 1
ATOM 923 O O . ALA A 1 120 ? 7.643 -13.896 -4.076 1.00 92.44 120 ALA A O 1
ATOM 924 N N . ASP A 1 121 ? 6.005 -12.814 -3.009 1.00 92.75 121 ASP A N 1
ATOM 925 C CA . ASP A 1 121 ? 5.215 -13.973 -2.574 1.00 92.75 121 ASP A CA 1
ATOM 926 C C . ASP A 1 121 ? 3.917 -14.137 -3.392 1.00 92.75 121 ASP A C 1
ATOM 928 O O . ASP A 1 121 ? 3.071 -14.980 -3.096 1.00 92.75 121 ASP A O 1
ATOM 932 N N . GLY A 1 122 ? 3.741 -13.304 -4.424 1.00 91.00 122 GLY A N 1
ATOM 933 C CA . GLY A 1 122 ? 2.554 -13.266 -5.279 1.00 91.00 122 GLY A CA 1
ATOM 934 C C . GLY A 1 122 ? 1.312 -12.660 -4.626 1.00 91.00 122 GLY A C 1
ATOM 935 O O . GLY A 1 122 ? 0.208 -12.753 -5.175 1.00 91.00 122 GLY A O 1
ATOM 936 N N . SER A 1 123 ? 1.486 -12.026 -3.469 1.00 92.12 123 SER A N 1
ATOM 937 C CA . SER A 1 123 ? 0.431 -11.325 -2.750 1.00 92.12 123 SER A CA 1
ATOM 938 C C . SER A 1 123 ? 0.066 -9.990 -3.416 1.00 92.12 123 SER A C 1
ATOM 940 O O . SER A 1 123 ? -1.095 -9.574 -3.354 1.00 92.12 123 SER A O 1
ATOM 942 N N . LEU A 1 124 ? 1.027 -9.368 -4.113 1.00 93.00 124 LEU A N 1
ATOM 943 C CA . LEU A 1 124 ? 0.823 -8.243 -5.024 1.00 93.00 124 LEU A CA 1
ATOM 944 C C . LEU A 1 124 ? 0.697 -8.749 -6.464 1.00 93.00 124 LEU A C 1
ATOM 946 O O . LEU A 1 124 ? 1.528 -9.528 -6.940 1.00 93.00 124 LEU A O 1
ATOM 950 N N . ARG A 1 125 ? -0.351 -8.310 -7.160 1.00 92.00 125 ARG A N 1
ATOM 951 C CA . ARG A 1 125 ? -0.705 -8.834 -8.484 1.00 92.00 125 ARG A CA 1
ATOM 952 C C . ARG A 1 125 ? -0.857 -7.723 -9.508 1.00 92.00 125 ARG A C 1
ATOM 954 O O . ARG A 1 125 ? -1.485 -6.713 -9.222 1.00 92.00 125 ARG A O 1
ATOM 961 N N . GLY A 1 126 ? -0.315 -7.925 -10.701 1.00 90.38 126 GLY A N 1
ATOM 962 C CA . GLY A 1 126 ? -0.495 -7.061 -11.858 1.00 90.38 126 GLY A CA 1
ATOM 963 C C . GLY A 1 126 ? -1.625 -7.561 -12.749 1.00 90.38 126 GLY A C 1
ATOM 964 O O . GLY A 1 126 ? -1.670 -8.738 -13.099 1.00 90.38 126 GLY A O 1
ATOM 965 N N . ALA A 1 127 ? -2.517 -6.670 -13.158 1.00 87.19 127 ALA A N 1
ATOM 966 C CA . ALA A 1 127 ? -3.508 -6.933 -14.188 1.00 87.19 127 ALA A CA 1
ATOM 967 C C . ALA A 1 127 ? -3.375 -5.873 -15.283 1.00 87.19 127 ALA A C 1
ATOM 969 O O . ALA A 1 127 ? -3.687 -4.696 -15.084 1.00 87.19 127 ALA A O 1
ATOM 970 N N . SER A 1 128 ? -2.898 -6.290 -16.458 1.00 74.44 128 SER A N 1
ATOM 971 C CA . SER A 1 128 ? -2.931 -5.456 -17.655 1.00 74.44 128 SER A CA 1
ATOM 972 C C . SER A 1 128 ? -4.363 -5.439 -18.177 1.00 74.44 128 SER A C 1
ATOM 974 O O . SER A 1 128 ? -4.778 -6.322 -18.929 1.00 74.44 128 SER A O 1
ATOM 976 N N . ALA A 1 129 ? -5.151 -4.461 -17.757 1.00 61.44 129 ALA A N 1
ATOM 977 C CA . ALA A 1 129 ? -6.455 -4.270 -18.357 1.00 61.44 129 ALA A CA 1
ATOM 978 C C . ALA A 1 129 ? -6.276 -3.418 -19.624 1.00 61.44 129 ALA A C 1
ATOM 980 O O . ALA A 1 129 ? -5.619 -2.377 -19.589 1.00 61.44 129 ALA A O 1
ATOM 981 N N . ARG A 1 130 ? -6.879 -3.822 -20.752 1.00 56.78 130 ARG A N 1
ATOM 982 C CA . ARG A 1 130 ? -7.201 -2.866 -21.824 1.00 56.78 130 ARG A CA 1
ATOM 983 C C . ARG A 1 130 ? -8.144 -1.834 -21.203 1.00 56.78 130 ARG A C 1
ATOM 985 O O . ARG A 1 130 ? -9.329 -2.108 -21.086 1.00 56.78 130 ARG A O 1
ATOM 992 N N . GLN A 1 131 ? -7.571 -0.737 -20.714 1.00 53.00 131 GLN A N 1
ATOM 993 C CA . GLN A 1 131 ? -8.195 0.461 -20.148 1.00 53.00 131 GLN A CA 1
ATOM 994 C C . GLN A 1 131 ? -9.713 0.348 -19.872 1.00 53.00 131 GLN A C 1
ATOM 996 O O . GLN A 1 131 ? -10.515 0.834 -20.672 1.00 53.00 131 GLN A O 1
ATOM 1001 N N . PRO A 1 132 ? -10.157 -0.255 -18.754 1.00 54.09 132 PRO A N 1
ATOM 1002 C CA . PRO A 1 132 ? -11.510 -0.032 -18.297 1.00 54.09 132 PRO A CA 1
ATOM 1003 C C . PRO A 1 132 ? -11.523 1.357 -17.660 1.00 54.09 132 PRO A C 1
ATOM 1005 O O . PRO A 1 132 ? -10.753 1.640 -16.743 1.00 54.09 132 PRO A O 1
ATOM 1008 N N . ALA A 1 133 ? -12.401 2.234 -18.134 1.00 58.94 133 ALA A N 1
ATOM 1009 C CA . ALA A 1 133 ? -12.704 3.519 -17.499 1.00 58.94 133 ALA A CA 1
ATOM 1010 C C . ALA A 1 133 ? -13.473 3.338 -16.165 1.00 58.94 133 ALA A C 1
ATOM 1012 O O . ALA A 1 133 ? -14.352 4.129 -15.838 1.00 58.94 133 ALA A O 1
ATOM 1013 N N . GLY A 1 134 ? -13.209 2.252 -15.435 1.00 64.81 134 GLY A N 1
ATOM 1014 C CA . GLY A 1 134 ? -14.060 1.731 -14.374 1.00 64.81 134 GLY A CA 1
ATOM 1015 C C . GLY A 1 134 ? -13.276 1.025 -13.267 1.00 64.81 134 GLY A C 1
ATOM 1016 O O . GLY A 1 134 ? -12.044 1.064 -13.263 1.00 64.81 134 GLY A O 1
ATOM 1017 N N . PRO A 1 135 ? -13.991 0.406 -12.313 1.00 65.50 135 PRO A N 1
ATOM 1018 C CA . PRO A 1 135 ? -13.393 -0.202 -11.132 1.00 65.50 135 PRO A CA 1
ATOM 1019 C C . PRO A 1 135 ? -12.387 -1.313 -11.496 1.00 65.50 135 PRO A C 1
ATOM 1021 O O . PRO A 1 135 ? -12.504 -1.938 -12.555 1.00 65.50 135 PRO A O 1
ATOM 1024 N N . PRO A 1 136 ? -11.399 -1.571 -10.620 1.00 69.38 136 PRO A N 1
ATOM 1025 C CA . PRO A 1 136 ? -10.386 -2.590 -10.823 1.00 69.38 136 PRO A CA 1
ATOM 1026 C C . PRO A 1 136 ? -11.027 -3.980 -10.948 1.00 69.38 136 PRO A C 1
ATOM 1028 O O . PRO A 1 136 ? -12.004 -4.274 -10.251 1.00 69.38 136 PRO A O 1
ATOM 1031 N N . PRO A 1 137 ? -10.465 -4.871 -11.782 1.00 67.12 137 PRO A N 1
ATOM 1032 C CA . PRO A 1 137 ? -10.862 -6.271 -11.781 1.00 67.12 137 PRO A CA 1
ATOM 1033 C C . PRO A 1 137 ? -10.490 -6.904 -10.432 1.00 67.12 137 PRO A C 1
ATOM 1035 O O . PRO A 1 137 ? -9.351 -6.798 -9.973 1.00 67.12 137 PRO A O 1
ATOM 1038 N N . ILE A 1 138 ? -11.447 -7.559 -9.777 1.00 66.19 138 ILE A N 1
ATOM 1039 C CA . ILE A 1 138 ? -11.212 -8.231 -8.495 1.00 66.19 138 ILE A CA 1
ATOM 1040 C C . ILE A 1 138 ? -10.610 -9.612 -8.775 1.00 66.19 138 ILE A C 1
ATOM 1042 O O . ILE A 1 138 ? -11.234 -10.443 -9.422 1.00 66.19 138 ILE A O 1
ATOM 1046 N N . GLY A 1 139 ? -9.402 -9.874 -8.268 1.00 61.59 139 GLY A N 1
ATOM 1047 C CA . GLY A 1 139 ? -8.814 -11.222 -8.228 1.00 61.59 139 GLY A CA 1
ATOM 10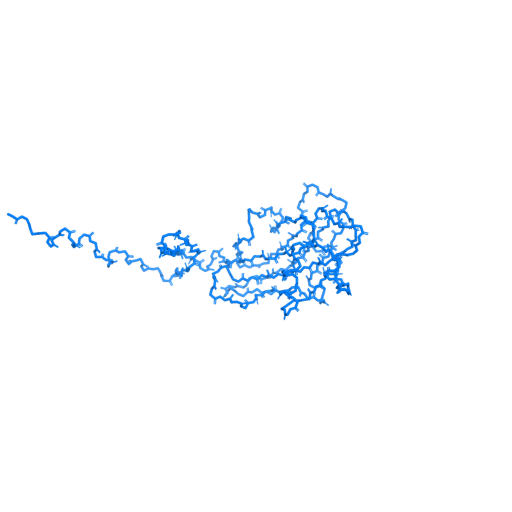48 C C . GLY A 1 139 ? -8.159 -11.748 -9.516 1.00 61.59 139 GLY A C 1
ATOM 1049 O O . GLY A 1 139 ? -7.545 -12.810 -9.472 1.00 61.59 139 GLY A O 1
ATOM 1050 N N . GLU A 1 140 ? -8.205 -11.021 -10.634 1.00 69.94 140 GLU A N 1
ATOM 1051 C CA . GLU A 1 140 ? -7.766 -11.530 -11.953 1.00 69.94 140 GLU A CA 1
ATOM 1052 C C . GLU A 1 140 ? -6.317 -11.166 -12.353 1.00 69.94 140 GLU A C 1
ATOM 1054 O O . GLU A 1 140 ? -5.933 -11.272 -13.516 1.00 69.94 140 GLU A O 1
ATOM 1059 N N . GLY A 1 141 ? -5.476 -10.742 -11.404 1.00 79.81 141 GLY A N 1
ATOM 1060 C CA . GLY A 1 141 ? -4.082 -10.371 -11.678 1.00 79.81 141 GLY A CA 1
ATOM 1061 C C . GLY A 1 141 ? -3.077 -11.529 -11.590 1.00 79.81 141 GLY A C 1
ATOM 1062 O O . GLY A 1 141 ? -3.226 -12.457 -10.784 1.00 79.81 141 GLY A O 1
ATOM 1063 N N . GLN A 1 142 ? -1.999 -11.427 -12.368 1.00 88.44 142 GLN A N 1
ATOM 1064 C CA . GLN A 1 142 ? -0.822 -12.289 -12.260 1.00 88.44 142 GLN A CA 1
ATOM 1065 C C . GLN A 1 142 ? 0.097 -11.809 -11.124 1.00 88.44 142 GLN A C 1
ATOM 1067 O O . GLN A 1 142 ? 0.259 -10.601 -10.959 1.00 88.44 142 GLN A O 1
ATOM 1072 N N . PRO A 1 143 ? 0.710 -12.711 -10.339 1.00 91.75 143 PRO A N 1
ATOM 1073 C CA . PRO A 1 143 ? 1.759 -12.356 -9.383 1.00 91.75 143 PRO A CA 1
ATOM 1074 C C . PRO A 1 143 ? 2.842 -11.474 -10.013 1.00 91.75 143 PRO A C 1
ATOM 1076 O O . PRO A 1 143 ? 3.345 -11.805 -11.086 1.00 91.75 143 PRO A O 1
ATOM 1079 N N . LEU A 1 144 ? 3.208 -10.374 -9.352 1.00 91.44 144 LEU A N 1
ATOM 1080 C CA . LEU A 1 144 ? 4.331 -9.558 -9.814 1.00 91.44 144 LEU A CA 1
ATOM 1081 C C . LEU A 1 144 ? 5.662 -10.232 -9.439 1.00 91.44 144 LEU A C 1
ATOM 1083 O O . LEU A 1 144 ? 5.838 -10.603 -8.274 1.00 91.44 144 LEU A O 1
ATOM 1087 N N . PRO A 1 145 ? 6.598 -10.397 -10.390 1.00 93.62 145 PRO A N 1
ATOM 1088 C CA . PRO A 1 145 ? 7.909 -10.957 -10.094 1.00 93.62 145 PRO A CA 1
ATOM 1089 C C . PRO A 1 145 ? 8.794 -9.945 -9.339 1.00 93.62 145 PRO A C 1
ATOM 1091 O O . PRO A 1 145 ? 8.513 -8.742 -9.357 1.00 93.62 145 PRO A O 1
ATOM 1094 N N . PRO A 1 146 ? 9.877 -10.398 -8.680 1.00 94.25 146 PRO A N 1
ATOM 1095 C CA . PRO A 1 146 ? 10.885 -9.496 -8.134 1.00 94.25 146 PRO A CA 1
ATOM 1096 C C . PRO A 1 146 ? 11.492 -8.597 -9.219 1.00 94.25 146 PRO A C 1
ATOM 1098 O O . PRO A 1 146 ? 11.757 -9.045 -10.333 1.00 94.25 146 PRO A O 1
ATOM 1101 N N . PHE A 1 147 ? 11.778 -7.344 -8.873 1.00 91.19 147 PHE A N 1
ATOM 1102 C CA . PHE A 1 147 ? 12.524 -6.432 -9.734 1.00 91.19 147 PHE A CA 1
ATOM 1103 C C . PHE A 1 147 ? 14.030 -6.620 -9.551 1.00 91.19 147 PHE A C 1
ATOM 1105 O O . PHE A 1 147 ? 14.570 -6.406 -8.463 1.00 91.19 147 PHE A O 1
ATOM 1112 N N . HIS A 1 148 ? 14.717 -6.972 -10.638 1.00 88.69 148 HIS A N 1
ATOM 1113 C CA . HIS A 1 148 ? 16.164 -7.218 -10.645 1.00 88.69 148 HIS A CA 1
ATOM 1114 C C . HIS A 1 148 ? 16.995 -6.043 -11.184 1.00 88.69 148 HIS A C 1
ATOM 1116 O O . HIS A 1 148 ? 18.223 -6.104 -11.165 1.00 88.69 148 HIS A O 1
ATOM 1122 N N . GLY A 1 149 ? 16.348 -4.979 -11.666 1.00 84.75 149 GLY A N 1
ATOM 1123 C CA . GLY A 1 149 ? 17.035 -3.796 -12.174 1.00 84.75 149 GLY A CA 1
ATOM 1124 C C . GLY A 1 149 ? 17.617 -2.901 -11.075 1.00 84.75 149 GLY A C 1
ATOM 1125 O O . GLY A 1 149 ? 17.390 -3.092 -9.875 1.00 84.75 149 GLY A O 1
ATOM 1126 N N . ASP A 1 150 ? 18.352 -1.876 -11.503 1.00 80.75 150 ASP A N 1
ATOM 1127 C CA . ASP A 1 150 ? 18.838 -0.814 -10.625 1.00 80.75 150 ASP A CA 1
ATOM 1128 C C . ASP A 1 150 ? 17.840 0.361 -10.594 1.00 80.75 150 ASP A C 1
ATOM 1130 O O . ASP A 1 150 ? 17.675 1.044 -11.609 1.00 80.75 150 ASP A O 1
ATOM 1134 N N . PRO A 1 151 ? 17.191 0.649 -9.448 1.00 69.56 151 PRO A N 1
ATOM 1135 C CA . PRO A 1 151 ? 16.341 1.821 -9.297 1.00 69.56 151 PRO A CA 1
ATOM 1136 C C . PRO A 1 151 ? 17.091 3.136 -9.529 1.00 69.56 151 PRO A C 1
ATOM 1138 O O . PRO A 1 151 ? 16.488 4.124 -9.945 1.00 69.56 151 PRO A O 1
ATOM 1141 N N . ALA A 1 152 ? 18.405 3.168 -9.279 1.00 66.12 152 ALA A N 1
ATOM 1142 C CA . ALA A 1 152 ? 19.225 4.361 -9.457 1.00 66.12 152 ALA A CA 1
ATOM 1143 C C . ALA A 1 152 ? 19.456 4.713 -10.933 1.00 66.12 152 ALA A C 1
ATOM 1145 O O . ALA A 1 152 ? 19.656 5.888 -11.248 1.00 66.12 152 ALA A O 1
ATOM 1146 N N . ALA A 1 153 ? 19.349 3.738 -11.842 1.00 65.31 153 ALA A N 1
ATOM 1147 C CA . ALA A 1 153 ? 19.457 3.956 -13.284 1.00 65.31 153 ALA A CA 1
ATOM 1148 C C . ALA A 1 153 ? 18.279 4.762 -13.867 1.00 65.31 153 ALA A C 1
ATOM 1150 O O . ALA A 1 153 ? 18.295 5.131 -15.038 1.00 65.31 153 ALA A O 1
ATOM 1151 N N . ILE A 1 154 ? 17.255 5.043 -13.057 1.00 62.31 154 ILE A N 1
ATOM 1152 C CA . ILE A 1 154 ? 15.974 5.585 -13.509 1.00 62.31 154 ILE A CA 1
ATOM 1153 C C . ILE A 1 154 ? 15.933 7.126 -13.456 1.00 62.31 154 ILE A C 1
ATOM 1155 O O . ILE A 1 154 ? 15.041 7.747 -14.024 1.00 62.31 154 ILE A O 1
ATOM 1159 N N . GLY A 1 155 ? 16.918 7.781 -12.827 1.00 58.91 155 GLY A N 1
ATOM 1160 C CA . GLY A 1 155 ? 17.064 9.247 -12.871 1.00 58.91 155 GLY A CA 1
ATOM 1161 C C . GLY A 1 155 ? 15.931 10.047 -12.205 1.00 58.91 155 GLY A C 1
ATOM 1162 O O . GLY A 1 155 ? 15.863 11.265 -12.368 1.00 58.91 155 GLY A O 1
ATOM 1163 N N . ASP A 1 156 ? 15.050 9.389 -11.449 1.00 66.94 156 ASP A N 1
ATOM 1164 C CA . ASP A 1 156 ? 13.885 10.005 -10.813 1.00 66.94 156 ASP A CA 1
ATOM 1165 C C . ASP A 1 156 ? 14.231 10.549 -9.412 1.00 66.94 156 ASP A C 1
ATOM 1167 O O . ASP A 1 156 ? 14.934 9.916 -8.617 1.00 66.94 156 ASP A O 1
ATOM 1171 N N . LYS A 1 157 ? 13.665 11.711 -9.061 1.00 65.19 157 LYS A N 1
ATOM 1172 C CA . LYS A 1 157 ? 13.708 12.301 -7.712 1.00 65.19 157 LYS A CA 1
ATOM 1173 C C . LYS A 1 157 ? 13.138 11.366 -6.641 1.00 65.19 157 LYS A C 1
ATOM 1175 O O . LYS A 1 157 ? 13.396 11.578 -5.462 1.00 65.19 157 LYS A O 1
ATOM 1180 N N . ARG A 1 158 ? 12.379 10.337 -7.027 1.00 69.81 158 ARG A N 1
ATOM 1181 C CA . ARG A 1 158 ? 11.832 9.302 -6.133 1.00 69.81 158 ARG A CA 1
ATOM 1182 C C . ARG A 1 158 ? 12.837 8.211 -5.744 1.00 69.81 158 ARG A C 1
ATOM 1184 O O . ARG A 1 158 ? 12.497 7.365 -4.922 1.00 69.81 158 ARG A O 1
ATOM 1191 N N . ARG A 1 159 ? 14.072 8.235 -6.269 1.00 72.69 159 ARG A N 1
ATOM 1192 C CA . ARG A 1 159 ? 15.130 7.258 -5.945 1.00 72.69 159 ARG A CA 1
ATOM 1193 C C . ARG A 1 159 ? 15.298 7.037 -4.441 1.00 72.69 159 ARG A C 1
ATOM 1195 O O . ARG A 1 159 ? 15.305 5.895 -3.998 1.00 72.69 159 ARG A O 1
ATOM 1202 N N . TRP A 1 160 ? 15.401 8.120 -3.667 1.00 77.50 160 TRP A N 1
ATOM 1203 C CA . TRP A 1 160 ? 15.620 8.034 -2.220 1.00 77.50 160 TRP A CA 1
ATOM 1204 C C . TRP A 1 160 ? 14.528 7.220 -1.520 1.00 77.50 160 TRP A C 1
ATOM 1206 O O . TRP A 1 160 ? 14.808 6.545 -0.537 1.00 77.50 160 TRP A O 1
ATOM 1216 N N . TRP A 1 161 ? 13.293 7.254 -2.033 1.00 78.50 161 TRP A N 1
ATOM 1217 C CA . TRP A 1 161 ? 12.186 6.505 -1.458 1.00 78.50 161 TRP A CA 1
ATOM 1218 C C . TRP A 1 161 ? 12.354 5.010 -1.723 1.00 78.50 161 TRP A C 1
ATOM 1220 O O . TRP A 1 161 ? 12.222 4.215 -0.798 1.00 78.50 161 TRP A O 1
ATOM 1230 N N . PHE A 1 162 ? 12.698 4.618 -2.956 1.00 80.81 162 PHE A N 1
ATOM 1231 C CA . PHE A 1 162 ? 12.971 3.214 -3.280 1.00 80.81 162 PHE A CA 1
ATOM 1232 C C . PHE A 1 162 ? 14.165 2.671 -2.491 1.00 80.81 162 PHE A C 1
ATOM 1234 O O . PHE A 1 162 ? 14.075 1.575 -1.944 1.00 80.81 162 PHE A O 1
ATOM 1241 N N . ASP A 1 163 ? 15.241 3.451 -2.378 1.00 78.81 163 ASP A N 1
ATOM 1242 C CA . ASP A 1 163 ? 16.410 3.087 -1.574 1.00 78.81 163 ASP A CA 1
ATOM 1243 C C . ASP A 1 163 ? 16.025 2.9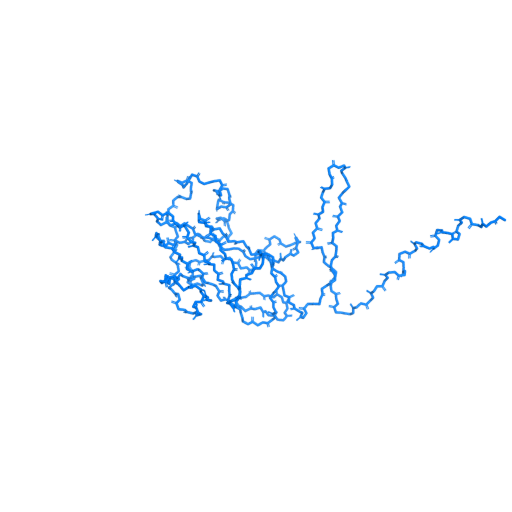32 -0.090 1.00 78.81 163 ASP A C 1
ATOM 1245 O O . ASP A 1 163 ? 16.388 1.943 0.540 1.00 78.81 163 ASP A O 1
ATOM 1249 N N . HIS A 1 164 ? 15.205 3.842 0.447 1.00 80.06 164 HIS A N 1
ATOM 1250 C CA . HIS A 1 164 ? 14.739 3.784 1.834 1.00 80.06 164 HIS A CA 1
ATOM 1251 C C . HIS A 1 164 ? 13.804 2.597 2.117 1.00 80.06 164 HIS A C 1
ATOM 1253 O O . HIS A 1 164 ? 13.852 2.017 3.200 1.00 80.06 164 HIS A O 1
ATOM 1259 N N . GLN A 1 165 ? 12.950 2.209 1.165 1.00 79.62 165 GLN A N 1
ATOM 1260 C CA . GLN A 1 165 ? 12.042 1.078 1.373 1.00 79.62 165 GLN A CA 1
ATOM 1261 C C . GLN A 1 165 ? 12.670 -0.285 1.084 1.00 79.62 165 GLN A C 1
ATOM 1263 O O . GLN A 1 165 ? 12.147 -1.282 1.573 1.00 79.62 165 GLN A O 1
ATOM 1268 N N . ARG A 1 166 ? 13.788 -0.366 0.349 1.00 79.06 166 ARG A N 1
ATOM 1269 C CA . ARG A 1 166 ? 14.481 -1.639 0.065 1.00 79.06 166 ARG A CA 1
ATOM 1270 C C . ARG A 1 166 ? 14.885 -2.413 1.320 1.00 79.06 166 ARG A C 1
ATOM 1272 O O . ARG A 1 166 ? 14.967 -3.634 1.280 1.00 79.06 166 ARG A O 1
ATOM 1279 N N . GLU A 1 167 ? 15.099 -1.723 2.436 1.00 80.88 167 GLU A N 1
ATOM 1280 C CA . GLU A 1 167 ? 15.370 -2.360 3.731 1.00 80.88 167 GLU A CA 1
ATOM 1281 C C . GLU A 1 167 ? 14.126 -3.030 4.342 1.00 80.88 167 GLU A C 1
ATOM 1283 O O . GLU A 1 167 ? 14.240 -3.867 5.237 1.00 80.88 167 GLU A O 1
ATOM 1288 N N . ARG A 1 168 ? 12.925 -2.656 3.885 1.00 84.19 168 ARG A N 1
ATOM 1289 C CA . ARG A 1 168 ? 11.640 -3.003 4.509 1.00 84.19 168 ARG A CA 1
ATOM 1290 C C . ARG A 1 168 ? 10.720 -3.826 3.601 1.00 84.19 168 ARG A C 1
ATOM 1292 O O . ARG A 1 168 ? 9.892 -4.577 4.119 1.00 84.19 168 ARG A O 1
ATOM 1299 N N . CYS A 1 169 ? 10.847 -3.712 2.280 1.00 90.56 169 CYS A N 1
ATOM 1300 C CA . CYS A 1 169 ? 9.995 -4.390 1.304 1.00 90.56 169 CYS A CA 1
ATOM 1301 C C . CYS A 1 169 ? 10.765 -4.845 0.060 1.00 90.56 169 CYS A C 1
ATOM 1303 O O . CYS A 1 169 ? 11.802 -4.279 -0.291 1.00 90.56 169 CYS A O 1
ATOM 1305 N N . ASP A 1 170 ? 10.190 -5.804 -0.663 1.00 93.69 170 ASP A N 1
ATOM 1306 C CA . ASP A 1 170 ? 10.710 -6.214 -1.963 1.00 93.69 170 ASP A CA 1
ATOM 1307 C C . ASP A 1 170 ? 10.233 -5.221 -3.030 1.00 93.69 170 ASP A C 1
ATOM 1309 O O . ASP A 1 170 ? 9.070 -4.794 -3.030 1.00 93.69 170 ASP A O 1
ATOM 1313 N N . LEU A 1 171 ? 11.127 -4.872 -3.958 1.00 93.44 171 LEU A N 1
ATOM 1314 C CA . LEU A 1 171 ? 10.743 -4.175 -5.181 1.00 93.44 171 LEU A CA 1
ATOM 1315 C C . LEU A 1 171 ? 10.204 -5.201 -6.171 1.00 93.44 171 LEU A C 1
ATOM 1317 O O . LEU A 1 171 ? 10.858 -6.213 -6.427 1.00 93.44 171 LEU A O 1
ATOM 1321 N N . LEU A 1 172 ? 9.032 -4.929 -6.731 1.00 94.19 172 LEU A N 1
ATOM 1322 C CA . LEU A 1 172 ? 8.376 -5.814 -7.685 1.00 94.19 172 LEU A CA 1
ATOM 1323 C C . LEU A 1 172 ? 8.380 -5.184 -9.069 1.00 94.19 172 LEU A C 1
ATOM 1325 O O . LEU A 1 172 ? 8.280 -3.967 -9.206 1.00 94.19 172 LEU A O 1
ATOM 1329 N N . GLU A 1 173 ? 8.537 -6.007 -10.092 1.00 93.00 173 GLU A N 1
ATOM 1330 C CA . GLU A 1 173 ? 8.610 -5.548 -11.468 1.00 93.00 173 GLU A CA 1
ATOM 1331 C C . GLU A 1 173 ? 7.215 -5.450 -12.067 1.00 93.00 173 GLU A C 1
ATOM 1333 O O . GLU A 1 173 ? 6.415 -6.384 -11.988 1.00 93.00 173 GLU A O 1
ATOM 1338 N N . VAL A 1 174 ? 6.942 -4.319 -12.707 1.00 90.31 174 VAL A N 1
ATOM 1339 C CA . VAL A 1 174 ? 5.782 -4.152 -13.574 1.00 90.31 174 VAL A CA 1
ATOM 1340 C C . VAL A 1 174 ? 6.211 -4.106 -15.040 1.00 90.31 174 VAL A C 1
ATOM 1342 O O . VAL A 1 174 ? 7.270 -3.544 -15.349 1.00 90.31 174 VAL A O 1
ATOM 1345 N N . PRO A 1 175 ? 5.407 -4.686 -15.953 1.00 84.50 175 PRO A N 1
ATOM 1346 C CA . PRO A 1 175 ? 5.723 -4.689 -17.372 1.00 84.50 175 PRO A CA 1
ATOM 1347 C C . PRO A 1 175 ? 5.779 -3.262 -17.938 1.00 84.50 175 PRO A C 1
ATOM 1349 O O . PRO A 1 175 ? 5.097 -2.366 -17.434 1.00 84.50 175 PRO A O 1
ATOM 1352 N N . PRO A 1 176 ? 6.565 -3.042 -19.005 1.00 80.12 176 PRO A N 1
ATOM 1353 C CA . PRO A 1 176 ? 6.594 -1.761 -19.694 1.00 80.12 176 PRO A CA 1
ATOM 1354 C C . PRO A 1 176 ? 5.253 -1.480 -20.383 1.00 80.12 176 PRO A C 1
ATOM 1356 O O . PRO A 1 176 ? 4.640 -2.388 -20.950 1.00 80.12 176 PRO A O 1
ATOM 1359 N N . ARG A 1 177 ? 4.889 -0.192 -20.439 1.00 73.50 177 ARG A N 1
ATOM 1360 C CA . ARG A 1 177 ? 3.730 0.379 -21.157 1.00 73.50 177 ARG A CA 1
ATOM 1361 C C . ARG A 1 177 ? 2.335 0.063 -20.595 1.00 73.50 177 ARG A C 1
ATOM 1363 O O . ARG A 1 177 ? 2.025 -1.037 -20.155 1.00 73.50 177 ARG A O 1
ATOM 1370 N N . GLY A 1 178 ? 1.453 1.050 -20.777 1.00 66.88 178 GLY A N 1
ATOM 1371 C CA . GLY A 1 178 ? 0.011 0.973 -20.533 1.00 66.88 178 GLY A CA 1
ATOM 1372 C C . GLY A 1 178 ? -0.416 1.427 -19.134 1.00 66.88 178 GLY A C 1
ATOM 1373 O O . GLY A 1 178 ? 0.427 1.529 -18.242 1.00 66.88 178 GLY A O 1
ATOM 1374 N N . PRO A 1 179 ? -1.724 1.682 -18.934 1.00 77.06 179 PRO A N 1
ATOM 1375 C CA . PRO A 1 179 ? -2.293 1.697 -17.604 1.00 77.06 179 PRO A CA 1
ATOM 1376 C C . PRO A 1 179 ? -2.272 0.274 -17.035 1.00 77.06 179 PRO A C 1
ATOM 1378 O O . PRO A 1 179 ? -2.873 -0.642 -17.602 1.00 77.06 179 PRO A O 1
ATOM 1381 N N . LEU A 1 180 ? -1.570 0.079 -15.924 1.00 87.94 180 LEU A N 1
ATOM 1382 C CA . LEU A 1 180 ? -1.500 -1.197 -15.217 1.00 87.94 180 LEU A CA 1
ATOM 1383 C C . LEU A 1 180 ? -2.254 -1.104 -13.897 1.00 87.94 180 LEU A C 1
ATOM 1385 O O . LEU A 1 180 ? -2.080 -0.143 -13.152 1.00 87.94 180 LEU A O 1
ATOM 1389 N N . TRP A 1 181 ? -3.028 -2.136 -13.572 1.00 90.88 181 TRP A N 1
ATOM 1390 C CA . TRP A 1 181 ? -3.559 -2.300 -12.227 1.00 90.88 181 TRP A CA 1
ATOM 1391 C C . TRP A 1 181 ? -2.609 -3.133 -11.378 1.00 90.88 181 TRP A C 1
ATOM 1393 O O . TRP A 1 181 ? -2.252 -4.245 -11.761 1.00 90.88 181 TRP A O 1
ATOM 1403 N N . VAL A 1 182 ? -2.235 -2.615 -10.212 1.00 92.12 182 VAL A N 1
ATOM 1404 C CA . VAL A 1 182 ? -1.537 -3.366 -9.164 1.00 92.12 182 VAL A CA 1
ATOM 1405 C C . VAL A 1 182 ? -2.503 -3.578 -8.006 1.00 92.12 182 VAL A C 1
ATOM 1407 O O . VAL A 1 182 ? -3.065 -2.622 -7.487 1.00 92.12 182 VAL A O 1
ATOM 1410 N N . LEU A 1 183 ? -2.726 -4.828 -7.618 1.00 93.25 183 LEU A N 1
ATOM 1411 C CA . LEU A 1 183 ? -3.785 -5.241 -6.703 1.00 93.25 183 LEU A CA 1
ATOM 1412 C C . LEU A 1 183 ? -3.197 -5.899 -5.453 1.00 93.25 183 LEU A C 1
ATOM 1414 O O . LEU A 1 183 ? -2.283 -6.724 -5.548 1.00 93.25 183 LEU A O 1
ATOM 1418 N N . ARG A 1 184 ? -3.778 -5.581 -4.294 1.00 94.00 184 ARG A N 1
ATOM 1419 C CA . ARG A 1 184 ? -3.526 -6.234 -3.007 1.00 94.00 184 ARG A CA 1
ATOM 1420 C C . ARG A 1 184 ? -4.853 -6.490 -2.301 1.00 94.00 184 ARG A C 1
ATOM 1422 O O . ARG A 1 184 ? -5.520 -5.551 -1.875 1.00 94.00 184 ARG A O 1
ATOM 1429 N N . SER A 1 185 ? -5.213 -7.758 -2.139 1.00 93.06 185 SER A N 1
ATOM 1430 C CA . SER A 1 185 ? -6.292 -8.140 -1.225 1.00 93.06 185 SER A CA 1
ATOM 1431 C C . SER A 1 185 ? -5.773 -8.129 0.205 1.00 93.06 185 SER A C 1
ATOM 1433 O O . SER A 1 185 ? -4.671 -8.620 0.458 1.00 93.06 185 SER A O 1
ATOM 1435 N N . VAL A 1 186 ? -6.565 -7.570 1.112 1.00 93.88 186 VAL A N 1
ATOM 1436 C CA . VAL A 1 186 ? -6.252 -7.480 2.538 1.00 93.88 186 VAL A CA 1
ATOM 1437 C C . VAL A 1 186 ? -7.479 -7.838 3.365 1.00 93.88 186 VAL A C 1
ATOM 1439 O O . VAL A 1 186 ? -8.609 -7.618 2.933 1.00 93.88 186 VAL A O 1
ATOM 1442 N N . VAL A 1 187 ? -7.273 -8.367 4.565 1.00 94.38 187 VAL A N 1
ATOM 1443 C CA . VAL A 1 187 ? -8.336 -8.514 5.564 1.00 94.38 187 VAL A CA 1
ATOM 1444 C C . VAL A 1 187 ? -7.953 -7.734 6.810 1.00 94.38 187 VAL A C 1
ATOM 1446 O O . VAL A 1 187 ? -6.919 -8.007 7.416 1.00 94.38 187 VAL A O 1
ATOM 1449 N N . VAL A 1 188 ? -8.804 -6.791 7.197 1.00 93.06 188 VAL A N 1
ATOM 1450 C CA . VAL A 1 188 ? -8.693 -6.048 8.452 1.00 93.06 188 VAL A CA 1
ATOM 1451 C C . VAL A 1 188 ? -9.444 -6.815 9.532 1.00 93.06 188 VAL A C 1
ATOM 1453 O O . VAL A 1 188 ? -10.609 -7.172 9.348 1.00 93.06 188 VAL A O 1
ATOM 1456 N N . ASP A 1 189 ? -8.778 -7.117 10.642 1.00 89.75 189 ASP A N 1
ATOM 1457 C CA . ASP A 1 189 ? -9.417 -7.767 11.784 1.00 89.75 189 ASP A CA 1
ATOM 1458 C C . ASP A 1 189 ? -10.048 -6.752 12.757 1.00 89.75 189 ASP A C 1
ATOM 1460 O O . ASP A 1 189 ? -9.790 -5.550 12.706 1.00 89.75 189 ASP A O 1
ATOM 1464 N N . GLU A 1 190 ? -10.879 -7.240 13.680 1.00 85.56 190 GLU A N 1
ATOM 1465 C CA . GLU A 1 190 ? -11.555 -6.405 14.687 1.00 85.56 190 GLU A CA 1
ATOM 1466 C C . GLU A 1 190 ? -10.595 -5.731 15.686 1.00 85.56 190 GLU A C 1
ATOM 1468 O O . GLU A 1 190 ? -11.003 -4.864 16.456 1.00 85.56 190 GLU A O 1
ATOM 1473 N N . ARG A 1 191 ? -9.323 -6.142 15.710 1.00 81.31 191 ARG A N 1
ATOM 1474 C CA . ARG A 1 191 ? -8.281 -5.636 16.611 1.00 81.31 191 ARG A CA 1
ATOM 1475 C C . ARG A 1 191 ? -7.355 -4.628 15.925 1.00 81.31 191 ARG A C 1
ATOM 1477 O O . ARG A 1 191 ? -6.428 -4.146 16.570 1.00 81.31 191 ARG A O 1
ATOM 1484 N N . GLY A 1 192 ? -7.598 -4.298 14.656 1.00 78.38 192 GLY A N 1
ATOM 1485 C CA . GLY A 1 192 ? -6.766 -3.377 13.882 1.00 78.38 192 GLY A CA 1
ATOM 1486 C C . GLY A 1 192 ? -5.515 -4.015 13.268 1.00 78.38 192 GLY A C 1
ATOM 1487 O O . GLY A 1 192 ? -4.583 -3.302 12.901 1.00 78.38 192 GLY A O 1
ATOM 1488 N N . GLY A 1 193 ? -5.474 -5.342 13.154 1.00 84.94 193 GLY A N 1
ATOM 1489 C CA . GLY A 1 193 ? -4.497 -6.060 12.343 1.00 84.94 193 GLY A CA 1
ATOM 1490 C C . GLY A 1 193 ? -4.883 -6.075 10.862 1.00 84.94 193 GLY A C 1
ATOM 1491 O O . GLY A 1 193 ? -6.060 -5.991 10.512 1.00 84.94 193 GLY A O 1
ATOM 1492 N N . ILE A 1 194 ? -3.883 -6.207 9.987 1.00 89.75 194 ILE A N 1
ATOM 1493 C CA . ILE A 1 194 ? -4.063 -6.415 8.545 1.00 89.75 194 ILE A CA 1
ATOM 1494 C C . ILE A 1 194 ? -3.310 -7.679 8.117 1.00 89.75 194 ILE A C 1
ATOM 1496 O O . ILE A 1 194 ? -2.229 -7.966 8.635 1.00 89.75 194 ILE A O 1
ATOM 1500 N N . ARG A 1 195 ? -3.877 -8.434 7.177 1.00 87.31 195 ARG A N 1
ATOM 1501 C CA . ARG A 1 195 ? -3.279 -9.644 6.590 1.00 87.31 195 ARG A CA 1
ATOM 1502 C C . ARG A 1 195 ? -3.524 -9.696 5.086 1.00 87.31 195 ARG A C 1
ATOM 1504 O O . ARG A 1 195 ? -4.658 -9.346 4.693 1.00 87.31 195 ARG A O 1
#

Solvent-accessible surface area (backbone atoms only — not comparable to full-atom values): 11383 Å² total; per-residue (Å²): 133,83,64,76,68,59,71,57,59,79,67,57,69,74,82,70,70,79,87,52,101,65,51,47,80,39,60,68,47,72,47,79,42,97,84,78,58,69,45,77,41,74,41,78,40,52,64,82,69,27,41,49,28,33,53,45,74,51,56,89,36,56,71,46,54,27,47,75,56,39,79,48,97,53,51,66,43,70,45,46,62,41,80,46,37,43,33,34,45,30,58,47,47,55,95,48,73,39,58,32,38,41,41,30,26,53,48,44,86,87,49,89,62,66,61,44,58,30,47,74,77,47,63,40,17,40,31,84,50,88,78,65,98,59,61,70,79,83,86,76,43,48,55,30,48,64,43,86,73,65,68,74,80,65,80,52,91,61,39,65,56,57,62,64,39,55,84,74,30,42,46,25,36,42,78,47,54,53,48,32,36,41,36,35,72,37,36,32,42,91,84,64,49,61,86

Radius of gyration: 21.69 Å; Cα contacts (8 Å, |Δi|>4): 396; chains: 1; bounding box: 36×59×65 Å

pLDDT: mean 77.9, std 15.51, range [42.53, 94.69]

Secondary structure (DSSP, 8-state):
---HHHHHHTT-GGGG----TTPEEEEEEEEEETTTEEEEEEEEE-TTT-EEEEEEEE-SS-EEEEETTEE-SSSEEEE-SEEEEEEEEE----SS-EEEEEEEEESSTT--S-SEE--TTTTEEEE--S--SSSPPSS-PEEPPBP-S-GGGG--TTHHHHHHHTTTS--EEE-SSS-EEEEEEEEE-TTS-B-

Sequence (195 aa):
MADEREDLRLNTLHRFSKHAQRLVLEEHSHCEVPAGCGGVVLRWRDPATGLPLSVYFATLGEAELWIDGQLAPSSQIELAPGAHTLAFRVDRLPDQPSPVALVVRHGAAAHDTPLLVSRADGSLRGASARQPAGPPPIGEGQPLPPFHGDPAAIGDKRRWWFDHQRERCDLLEVPPRGPLWVLRSVVVDERGG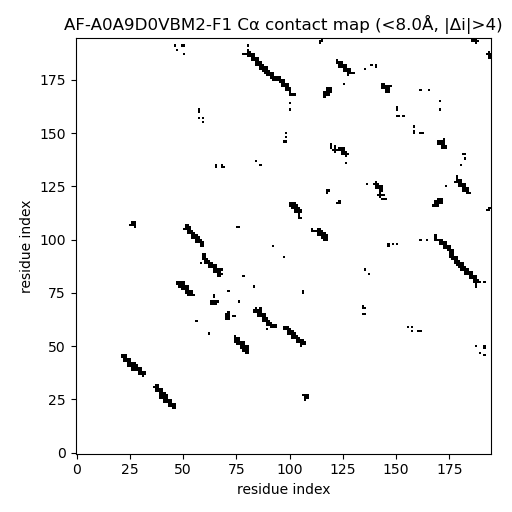IR